Protein AF-A0A7L0GZ59-F1 (afdb_monomer_lite)

pLDDT: mean 82.81, std 16.36, range [31.84, 98.38]

Foldseek 3Di:
DPPVLVVVLVVLVVVLVVLVVQLVVQLQPFPLSNVLSVLVNVLSVQVSCVSVVNDDPVVNVVSVVVNVVSVVVVVVQVVVCVVPVHNPDDRHDRNDNPVPDPVPPDDDQLAAEAALVDPVLLVVVLVCLQVLFWEWEAFLAFIKIKHFLVHQVSLVLVCVLQVNDLVPFWAKEALDCVLVVVLPDPDDPLVVQLQVLCPQAQEKEKAFDDPSQQCRQCDDPPDPPDRGGGSNPSSPRGDDPTIHIYHNTPDPSVSVSCVSRPMIRIDFLARPPDQGHFFQVVSSVHRRNSGNYYHGHGGHNHRWHGWYKYCHCVVVPDIDTPDATPDGPVNSVVSSVVSVVD

Secondary structure (DSSP, 8-state):
-HHHHHHHHHHHHHHHHHHHHHHHHHTTT-HHHHHHHHHHHHHHHHHHHHHTT---HHHHHHHHHHHHHHHHHHHHHHHHHHHHTS--S-----SS---S---S--SS-SSB--BTTSHHHHHHHHHHHHTT--EEE--SSS-EEEEETT-HHHHHHHHHHHT--TTSPPEEE-S-HHHHHHH-----HHHHHHHHHHTTTTEEEEEE--GGGGGTT---TT-TT-----SGGGGGGSS-SSEEEEE--S-HHHHHHHHHH-SEEEEESS-TTSPPP-BHHHHHHHHGGG-SEE-B--B-S-SSPPEEEE-TTGGGT--EEEE--SS-HHHHHHHHHHHHT-

InterPro domains:
  IPR006070 Threonylcarbamoyl-AMP synthase-like domain [PF01300] (128-325)
  IPR006070 Threonylcarbamoyl-AMP synthase-like domain [PS51163] (119-327)
  IPR017945 DHBP synthase RibB-like alpha/beta domain superfamily [SSF55821] (113-337)
  IPR050156 Threonylcarbamoyl-AMP synthase, SUA5 [PTHR17490] (117-335)

Radius of gyration: 29.56 Å; chains: 1; bounding box: 76×62×77 Å

Sequence (342 aa):
GAGNSEGFTAGSIAFLVLNVFLIILASSFNVVLLCLTLAMELLTICFLLFTLENLPLPFEIVMLCIFSIICFYGATASLANSMFGKDLMMMGMPLFTVESSKKDTEDPPPCICPRSHCTSGLRTIADLLNTGAVCGVPTDTVYALAASCKHPQAIEKVYRIKDRPQEKPICIFISNLDQLRAAAPPISPLLWEFMENVYPGGIGCIIKKGEWLKKLGEMNRMRPLSVFQGVGAGYSRVGTQDSIMIRVPDLTVLVHLIDMTGPLAITSANPSGEVDSTHHDMVISRLGHKLEGVLCDGESDEVVASTVVNCTKIDEGGITIVREGCIPAGKVMQIFERVKNR

Structure (mmCIF, N/CA/C/O backbone):
data_AF-A0A7L0GZ59-F1
#
_entry.id   AF-A0A7L0GZ59-F1
#
loop_
_atom_site.group_PDB
_atom_site.id
_atom_site.type_symbol
_atom_site.label_atom_id
_atom_site.label_alt_id
_atom_site.label_comp_id
_atom_site.label_asym_id
_atom_site.label_entity_id
_atom_site.label_seq_id
_atom_site.pdbx_PDB_ins_code
_atom_site.Cartn_x
_atom_site.Cartn_y
_atom_site.Cartn_z
_atom_site.occupancy
_atom_site.B_iso_or_equiv
_atom_site.auth_seq_id
_atom_site.auth_comp_id
_atom_site.auth_asym_id
_atom_site.auth_atom_id
_atom_site.pdbx_PDB_model_num
ATOM 1 N N . GLY A 1 1 ? 46.668 -40.097 -46.973 1.00 47.16 1 GLY A N 1
ATOM 2 C CA . GLY A 1 1 ? 47.335 -38.816 -46.687 1.00 47.16 1 GLY A CA 1
ATOM 3 C C . GLY A 1 1 ? 46.403 -37.640 -46.901 1.00 47.16 1 GLY A C 1
ATOM 4 O O . GLY A 1 1 ? 46.028 -37.019 -45.924 1.00 47.16 1 GLY A O 1
ATOM 5 N N . ALA A 1 2 ? 45.991 -37.368 -48.144 1.00 48.50 2 ALA A N 1
ATOM 6 C CA . ALA A 1 2 ? 45.298 -36.124 -48.512 1.00 48.50 2 ALA A CA 1
ATOM 7 C C . ALA A 1 2 ? 43.825 -35.999 -48.052 1.00 48.50 2 ALA A C 1
ATOM 9 O O . ALA A 1 2 ? 43.426 -34.931 -47.605 1.00 48.50 2 ALA A O 1
ATOM 10 N N . GLY A 1 3 ? 43.035 -37.082 -48.064 1.00 48.94 3 GLY A N 1
ATOM 11 C CA . GLY A 1 3 ? 41.592 -37.003 -47.758 1.00 48.94 3 GLY A CA 1
ATOM 12 C C . GLY A 1 3 ? 41.224 -36.677 -46.301 1.00 48.94 3 GLY A C 1
ATOM 13 O O . GLY A 1 3 ? 40.145 -36.151 -46.051 1.00 48.94 3 GLY A O 1
ATOM 14 N N . ASN A 1 4 ? 42.117 -36.937 -45.336 1.00 56.25 4 ASN A N 1
ATOM 15 C CA . ASN A 1 4 ? 41.895 -36.557 -43.931 1.00 56.25 4 ASN A CA 1
ATOM 16 C C . ASN A 1 4 ? 42.182 -35.070 -43.675 1.00 56.25 4 ASN A C 1
ATOM 18 O O . ASN A 1 4 ? 41.599 -34.496 -42.763 1.00 56.25 4 ASN A O 1
ATOM 22 N N . SER A 1 5 ? 43.072 -34.462 -44.466 1.00 60.62 5 SER A N 1
ATOM 23 C CA . SER A 1 5 ? 43.435 -33.049 -44.330 1.00 60.62 5 SER A CA 1
ATOM 24 C C . SER A 1 5 ? 42.286 -32.152 -44.795 1.00 60.62 5 SER A C 1
ATOM 26 O O . SER A 1 5 ? 41.858 -31.273 -44.059 1.00 60.62 5 SER A O 1
ATOM 28 N N . GLU A 1 6 ? 41.682 -32.457 -45.948 1.00 63.38 6 GLU A N 1
ATOM 29 C CA . GLU A 1 6 ? 40.582 -31.659 -46.509 1.00 63.38 6 GLU A CA 1
ATOM 30 C C . GLU A 1 6 ? 39.323 -31.666 -45.629 1.00 63.38 6 GLU A C 1
ATOM 32 O O . GLU A 1 6 ? 38.729 -30.614 -45.388 1.00 63.38 6 GLU A O 1
ATOM 37 N N . GLY A 1 7 ? 38.942 -32.831 -45.090 1.00 66.56 7 GLY A N 1
ATOM 38 C CA . GLY A 1 7 ? 37.817 -32.935 -44.155 1.00 66.56 7 GLY A CA 1
ATOM 39 C C . GLY A 1 7 ? 38.070 -32.194 -42.838 1.00 66.56 7 GLY A C 1
ATOM 40 O O . GLY A 1 7 ? 37.156 -31.583 -42.284 1.00 66.56 7 GLY A O 1
ATOM 41 N N . PHE A 1 8 ? 39.318 -32.191 -42.364 1.00 67.38 8 PHE A N 1
ATOM 42 C CA . PHE A 1 8 ? 39.715 -31.471 -41.158 1.00 67.38 8 PHE A CA 1
ATOM 43 C C . PHE A 1 8 ? 39.723 -29.951 -41.374 1.00 67.38 8 PHE A C 1
ATOM 45 O O . PHE A 1 8 ? 39.146 -29.213 -40.578 1.00 67.38 8 PHE A O 1
ATOM 52 N N . THR A 1 9 ? 40.295 -29.473 -42.483 1.00 73.38 9 THR A N 1
ATOM 53 C CA . THR A 1 9 ? 40.279 -28.054 -42.864 1.00 73.38 9 THR A CA 1
ATOM 54 C C . THR A 1 9 ? 38.848 -27.541 -43.039 1.00 73.38 9 THR A C 1
ATOM 56 O O . THR A 1 9 ? 38.522 -26.466 -42.539 1.00 73.38 9 THR A O 1
ATOM 59 N N . ALA A 1 10 ? 37.966 -28.322 -43.673 1.00 75.56 10 ALA A N 1
ATOM 60 C CA . ALA A 1 10 ? 36.551 -27.976 -43.811 1.00 75.56 10 ALA A CA 1
ATOM 61 C C . ALA A 1 10 ? 35.835 -27.865 -42.450 1.00 75.56 10 ALA A C 1
ATOM 63 O O . ALA A 1 10 ? 35.058 -26.932 -42.241 1.00 75.56 10 ALA A O 1
ATOM 64 N N . GLY A 1 11 ? 36.134 -28.765 -41.505 1.00 75.25 11 GLY A N 1
ATOM 65 C CA . GLY A 1 11 ? 35.610 -28.708 -40.136 1.00 75.25 11 GLY A CA 1
ATOM 66 C C . GLY A 1 11 ? 36.068 -27.464 -39.368 1.00 75.25 11 GLY A C 1
ATOM 67 O O . GLY A 1 11 ? 35.250 -26.788 -38.746 1.00 75.25 11 GLY A O 1
ATOM 68 N N . SER A 1 12 ? 37.350 -27.109 -39.471 1.00 75.31 12 SER A N 1
ATOM 69 C CA . SER A 1 12 ? 37.909 -25.905 -38.843 1.00 75.31 12 SER A CA 1
ATOM 70 C C . SER A 1 12 ? 37.324 -24.616 -39.427 1.00 75.31 12 SER A C 1
ATOM 72 O O . SER A 1 12 ? 36.999 -23.698 -38.679 1.00 75.31 12 SER A O 1
ATOM 74 N N . ILE A 1 13 ? 37.112 -24.556 -40.748 1.00 77.25 13 ILE A N 1
ATOM 75 C CA . ILE A 1 13 ? 36.445 -23.418 -41.403 1.00 77.25 13 ILE A CA 1
ATOM 76 C C . ILE A 1 13 ? 34.991 -23.289 -40.928 1.00 77.25 13 ILE A C 1
ATOM 78 O O . ILE A 1 13 ? 34.542 -22.185 -40.626 1.00 77.25 13 ILE A O 1
ATOM 82 N N . ALA A 1 14 ? 34.256 -24.398 -40.811 1.00 78.25 14 ALA A N 1
ATOM 83 C CA . ALA A 1 14 ? 32.890 -24.376 -40.287 1.00 78.25 14 ALA A CA 1
ATOM 84 C C . ALA A 1 14 ? 32.836 -23.882 -38.829 1.00 78.25 14 ALA A C 1
ATOM 86 O O . ALA A 1 14 ? 31.932 -23.127 -38.467 1.00 78.25 14 ALA A O 1
ATOM 87 N N . PHE A 1 15 ? 33.821 -24.262 -38.009 1.00 77.75 15 PHE A N 1
ATOM 88 C CA . PHE A 1 15 ? 33.923 -23.811 -36.623 1.00 77.75 15 PHE A CA 1
ATOM 89 C C . PHE A 1 15 ? 34.248 -22.313 -36.515 1.00 77.75 15 PHE A C 1
ATOM 91 O O . PHE A 1 15 ? 33.633 -21.637 -35.697 1.00 77.75 15 PHE A O 1
ATOM 98 N N . LEU A 1 16 ? 35.120 -21.778 -37.382 1.00 81.31 16 LEU A N 1
ATOM 99 C CA . LEU A 1 16 ? 35.381 -20.331 -37.482 1.00 81.31 16 LEU A CA 1
ATOM 100 C C . LEU A 1 16 ? 34.096 -19.558 -37.802 1.00 81.31 16 LEU A C 1
ATOM 102 O O . LEU A 1 16 ? 33.739 -18.613 -37.108 1.00 81.31 16 LEU A O 1
ATOM 106 N N . VAL A 1 17 ? 33.332 -19.998 -38.806 1.00 80.38 17 VAL A N 1
ATOM 107 C CA . VAL A 1 17 ? 32.071 -19.329 -39.180 1.00 80.38 17 VAL A CA 1
ATOM 108 C C . VAL A 1 17 ? 31.062 -19.343 -38.026 1.00 80.38 17 VAL A C 1
ATOM 110 O O . VAL A 1 17 ? 30.425 -18.325 -37.744 1.00 80.38 17 VAL A O 1
ATOM 113 N N . LEU A 1 18 ? 30.929 -20.476 -37.330 1.00 79.06 18 LEU A N 1
ATOM 114 C CA . LEU A 1 18 ? 30.057 -20.594 -36.162 1.00 79.06 18 LEU A CA 1
ATOM 115 C C . LEU A 1 18 ? 30.515 -19.682 -35.017 1.00 79.06 18 LEU A C 1
ATOM 117 O O . LEU A 1 18 ? 29.695 -19.050 -34.355 1.00 79.06 18 LEU A O 1
ATOM 121 N N . ASN A 1 19 ? 31.816 -19.607 -34.771 1.00 79.38 19 ASN A N 1
ATOM 122 C CA . ASN A 1 19 ? 32.350 -18.882 -33.635 1.00 79.38 19 ASN A CA 1
ATOM 123 C C . ASN A 1 19 ? 32.396 -17.359 -33.880 1.00 79.38 19 ASN A C 1
ATOM 125 O O . ASN A 1 19 ? 32.118 -16.597 -32.957 1.00 79.38 19 ASN A O 1
ATOM 129 N N . VAL A 1 20 ? 32.538 -16.898 -35.130 1.00 80.81 20 VAL A N 1
ATOM 130 C CA . VAL A 1 20 ? 32.238 -15.505 -35.527 1.00 80.81 20 VAL A CA 1
ATOM 131 C C . VAL A 1 20 ? 30.788 -15.134 -35.203 1.00 80.81 20 VAL A C 1
ATOM 133 O O . VAL A 1 20 ? 30.529 -14.054 -34.670 1.00 80.81 20 VAL A O 1
ATOM 136 N N . PHE A 1 21 ? 29.830 -16.030 -35.460 1.00 79.50 21 PHE A N 1
ATOM 137 C CA . PHE A 1 21 ? 28.436 -15.805 -35.069 1.00 79.50 21 PHE A CA 1
ATOM 138 C C . PHE A 1 21 ? 28.274 -15.722 -33.540 1.00 79.50 21 PHE A C 1
ATOM 140 O O . PHE A 1 21 ? 27.566 -14.847 -33.038 1.00 79.50 21 PHE A O 1
ATOM 147 N N . LEU A 1 22 ? 28.980 -16.570 -32.784 1.00 76.56 22 LEU A N 1
ATOM 148 C CA . LEU A 1 22 ? 28.988 -16.517 -31.319 1.00 76.56 22 LEU A CA 1
ATOM 149 C C . LEU A 1 22 ? 29.647 -15.246 -30.768 1.00 76.56 22 LEU A C 1
ATOM 151 O O . LEU A 1 22 ? 29.179 -14.749 -29.751 1.00 76.56 22 LEU A O 1
ATOM 155 N N . ILE A 1 23 ? 30.665 -14.686 -31.428 1.00 79.00 23 ILE A N 1
ATOM 156 C CA . ILE A 1 23 ? 31.261 -13.385 -31.072 1.00 79.00 23 ILE A CA 1
ATOM 157 C C . ILE A 1 23 ? 30.228 -12.265 -31.218 1.00 79.00 23 ILE A C 1
ATOM 159 O O . ILE A 1 23 ? 30.074 -11.440 -30.315 1.00 79.00 23 ILE A O 1
ATOM 163 N N . ILE A 1 24 ? 29.489 -12.251 -32.333 1.00 77.62 24 ILE A N 1
ATOM 164 C CA . ILE A 1 24 ? 28.422 -11.269 -32.575 1.00 77.62 24 ILE A CA 1
ATOM 165 C C . ILE A 1 24 ? 27.361 -11.383 -31.478 1.00 77.62 24 ILE A C 1
ATOM 167 O O . ILE A 1 24 ? 26.978 -10.377 -30.883 1.00 77.62 24 ILE A O 1
ATOM 171 N N . LEU A 1 25 ? 26.946 -12.606 -31.147 1.00 73.12 25 LEU A N 1
ATOM 172 C CA . LEU A 1 25 ? 25.985 -12.854 -30.081 1.00 73.12 25 LEU A CA 1
ATOM 173 C C . LEU A 1 25 ? 26.541 -12.417 -28.713 1.00 73.12 25 LEU A C 1
ATOM 175 O O . LEU A 1 25 ? 25.905 -11.641 -28.009 1.00 73.12 25 LEU A O 1
ATOM 179 N N . ALA A 1 26 ? 27.755 -12.831 -28.356 1.00 73.94 26 ALA A N 1
ATOM 180 C CA . ALA A 1 26 ? 28.410 -12.509 -27.090 1.00 73.94 26 ALA A CA 1
ATOM 181 C C . ALA A 1 26 ? 28.599 -11.001 -26.872 1.00 73.94 26 ALA A C 1
ATOM 183 O O . ALA A 1 26 ? 28.486 -10.531 -25.737 1.00 73.94 26 ALA A O 1
ATOM 184 N N . SER A 1 27 ? 28.811 -10.240 -27.952 1.00 74.56 27 SER A N 1
ATOM 185 C CA . SER A 1 27 ? 28.948 -8.778 -27.912 1.00 74.56 27 SER A CA 1
ATOM 186 C C . SER A 1 27 ? 27.723 -8.053 -27.336 1.00 74.56 27 SER A C 1
ATOM 188 O O . SER A 1 27 ? 27.862 -6.939 -26.824 1.00 74.56 27 SER A O 1
ATOM 190 N N . SER A 1 28 ? 26.557 -8.713 -27.368 1.00 63.97 28 SER A N 1
ATOM 191 C CA . SER A 1 28 ? 25.281 -8.208 -26.850 1.00 63.97 28 SER A CA 1
ATOM 192 C C . SER A 1 28 ? 24.976 -8.587 -25.398 1.00 63.97 28 SER A C 1
ATOM 194 O O . SER A 1 28 ? 24.086 -7.996 -24.794 1.00 63.97 28 SER A O 1
ATOM 196 N N . PHE A 1 29 ? 25.710 -9.543 -24.819 1.00 68.06 29 PHE A N 1
ATOM 197 C CA . PHE A 1 29 ? 25.469 -10.017 -23.453 1.00 68.06 29 PHE A CA 1
ATOM 198 C C . PHE A 1 29 ? 26.434 -9.388 -22.454 1.00 68.06 29 PHE A C 1
ATOM 200 O O . PHE A 1 29 ? 26.012 -8.746 -21.493 1.00 68.06 29 PHE A O 1
ATOM 207 N N . ASN A 1 30 ? 27.740 -9.593 -22.644 1.00 73.75 30 ASN A N 1
ATOM 208 C CA . ASN A 1 30 ? 28.735 -9.210 -21.650 1.00 73.75 30 ASN A CA 1
ATOM 209 C C . ASN A 1 30 ? 30.166 -9.184 -22.234 1.00 73.75 30 ASN A C 1
ATOM 211 O O . ASN A 1 30 ? 30.522 -10.038 -23.047 1.00 73.75 30 ASN A O 1
ATOM 215 N N . VAL A 1 31 ? 31.010 -8.244 -21.785 1.00 72.12 31 VAL A N 1
ATOM 216 C CA . VAL A 1 31 ? 32.401 -8.083 -22.262 1.00 72.12 31 VAL A CA 1
ATOM 217 C C . VAL A 1 31 ? 33.289 -9.295 -21.975 1.00 72.12 31 VAL A C 1
ATOM 219 O O . VAL A 1 31 ? 34.112 -9.642 -22.816 1.00 72.12 31 VAL A O 1
ATOM 222 N N . VAL A 1 32 ? 33.119 -9.993 -20.853 1.00 71.19 32 VAL A N 1
ATOM 223 C CA . VAL A 1 32 ? 33.890 -11.215 -20.561 1.00 71.19 32 VAL A CA 1
ATOM 224 C C . VAL A 1 32 ? 33.545 -12.332 -21.545 1.00 71.19 32 VAL A C 1
ATOM 226 O O . VAL A 1 32 ? 34.445 -13.012 -22.037 1.00 71.19 32 VAL A O 1
ATOM 229 N N . LEU A 1 33 ? 32.263 -12.490 -21.893 1.00 71.19 33 LEU A N 1
ATOM 230 C CA . LEU A 1 33 ? 31.828 -13.477 -22.886 1.00 71.19 33 LEU A CA 1
ATOM 231 C C . LEU A 1 33 ? 32.338 -13.121 -24.292 1.00 71.19 33 LEU A C 1
ATOM 233 O O . LEU A 1 33 ? 32.745 -14.003 -25.050 1.00 71.19 33 LEU A O 1
ATOM 237 N N . LEU A 1 34 ? 32.378 -11.828 -24.624 1.00 78.25 34 LEU A N 1
ATOM 238 C CA . LEU A 1 34 ? 32.973 -11.327 -25.863 1.00 78.25 34 LEU A CA 1
ATOM 239 C C . LEU A 1 34 ? 34.483 -11.609 -25.922 1.00 78.25 34 LEU A C 1
ATOM 241 O O . LEU A 1 34 ? 34.977 -12.136 -26.915 1.00 78.25 34 LEU A O 1
ATOM 245 N N . CYS A 1 35 ? 35.222 -11.321 -24.850 1.00 74.31 35 CYS A N 1
ATOM 246 C CA . CYS A 1 35 ? 36.654 -11.610 -24.769 1.00 74.31 35 CYS A CA 1
ATOM 247 C C . CYS A 1 35 ? 36.946 -13.115 -24.872 1.00 74.31 35 CYS A C 1
ATOM 249 O O . CYS A 1 35 ? 37.901 -13.510 -25.538 1.00 74.31 35 CYS A O 1
ATOM 251 N N . LEU A 1 36 ? 36.116 -13.960 -24.253 1.00 74.81 36 LEU A N 1
ATOM 252 C CA . LEU A 1 36 ? 36.249 -15.416 -24.315 1.00 74.81 36 LEU A CA 1
ATOM 253 C C . LEU A 1 36 ? 36.016 -15.956 -25.735 1.00 74.81 36 LEU A C 1
ATOM 255 O O . LEU A 1 36 ? 36.796 -16.774 -26.218 1.00 74.81 36 LEU A O 1
ATOM 259 N N . THR A 1 37 ? 34.969 -15.486 -26.414 1.00 78.31 37 THR A N 1
ATOM 260 C CA . THR A 1 37 ? 34.641 -15.917 -27.785 1.00 78.31 37 THR A CA 1
ATOM 261 C C . THR A 1 37 ? 35.666 -15.415 -28.809 1.00 78.31 37 THR A C 1
ATOM 263 O O . THR A 1 37 ? 36.057 -16.172 -29.698 1.00 78.31 37 THR A O 1
ATOM 266 N N . LEU A 1 38 ? 36.204 -14.201 -28.630 1.00 79.12 38 LEU A N 1
ATOM 267 C CA . LEU A 1 38 ? 37.335 -13.680 -29.412 1.00 79.12 38 LEU A CA 1
ATOM 268 C C . LEU A 1 38 ? 38.619 -14.498 -29.209 1.00 79.12 38 LEU A C 1
ATOM 270 O O . LEU A 1 38 ? 39.325 -14.788 -30.175 1.00 79.12 38 LEU A O 1
ATOM 274 N N . ALA A 1 39 ? 38.920 -14.902 -27.973 1.00 77.06 39 ALA A N 1
ATOM 275 C CA . ALA A 1 39 ? 40.072 -15.755 -27.687 1.00 77.06 39 ALA A CA 1
ATOM 276 C C . ALA A 1 39 ? 39.926 -17.150 -28.326 1.00 77.06 39 ALA A C 1
ATOM 278 O O . ALA A 1 39 ? 40.892 -17.664 -28.890 1.00 77.06 39 ALA A O 1
ATOM 279 N N . MET A 1 40 ? 38.719 -17.731 -28.301 1.00 76.12 40 MET A N 1
ATOM 280 C CA . MET A 1 40 ? 38.405 -18.990 -28.996 1.00 76.12 40 MET A CA 1
ATOM 281 C C . MET A 1 40 ? 38.583 -18.888 -30.514 1.00 76.12 40 MET A C 1
ATOM 283 O O . MET A 1 40 ? 39.079 -19.822 -31.147 1.00 76.12 40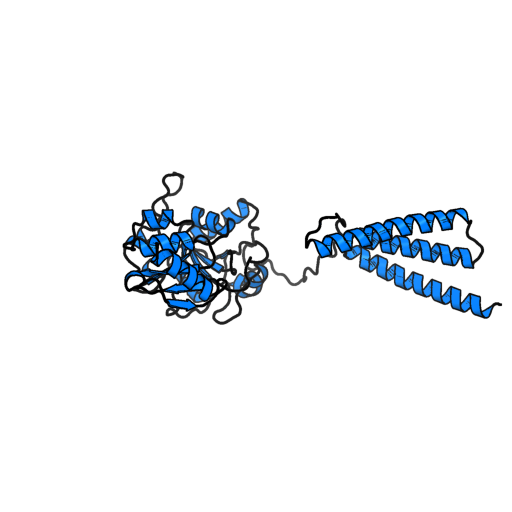 MET A O 1
ATOM 287 N N . GLU A 1 41 ? 38.220 -17.749 -31.102 1.00 81.25 41 GLU A N 1
ATOM 288 C CA . GLU A 1 41 ? 38.378 -17.515 -32.539 1.00 81.25 41 GLU A CA 1
ATOM 289 C C . GLU A 1 41 ? 39.852 -17.458 -32.920 1.00 81.25 41 GLU A C 1
ATOM 291 O O . GLU A 1 41 ? 40.298 -18.153 -33.832 1.00 81.25 41 GLU A O 1
ATOM 296 N N . LEU A 1 42 ? 40.640 -16.704 -32.151 1.00 77.19 42 LEU A N 1
ATOM 297 C CA . LEU A 1 42 ? 42.072 -16.578 -32.384 1.00 77.19 42 LEU A CA 1
ATOM 298 C C . LEU A 1 42 ? 42.797 -17.922 -32.211 1.00 77.19 42 LEU A C 1
ATOM 300 O O . LEU A 1 42 ? 43.696 -18.231 -32.991 1.00 77.19 42 LEU A O 1
ATOM 304 N N . LEU A 1 43 ? 42.371 -18.759 -31.257 1.00 75.38 43 LEU A N 1
ATOM 305 C CA . LEU A 1 43 ? 42.864 -20.132 -31.130 1.00 75.38 43 LEU A CA 1
ATOM 306 C C . LEU A 1 43 ? 42.524 -20.993 -32.345 1.00 75.38 43 LEU A C 1
ATOM 308 O O . LEU A 1 43 ? 43.393 -21.700 -32.846 1.00 75.38 43 LEU A O 1
ATOM 312 N N . THR A 1 44 ? 41.290 -20.923 -32.840 1.00 73.25 44 THR A N 1
ATOM 313 C CA . THR A 1 44 ? 40.859 -21.705 -34.007 1.00 73.25 44 THR A CA 1
ATOM 314 C C . THR A 1 44 ? 41.652 -21.303 -35.258 1.00 73.25 44 THR A C 1
ATOM 316 O O . THR A 1 44 ? 42.085 -22.169 -36.019 1.00 73.25 44 THR A O 1
ATOM 319 N N . ILE A 1 45 ? 41.941 -20.007 -35.429 1.00 75.94 45 ILE A N 1
ATOM 320 C CA . ILE A 1 45 ? 42.824 -19.493 -36.489 1.00 75.94 45 ILE A CA 1
ATOM 321 C C . ILE A 1 45 ? 44.251 -20.033 -36.322 1.00 75.94 45 ILE A C 1
ATOM 323 O O . ILE A 1 45 ? 44.858 -20.471 -37.300 1.00 75.94 45 ILE A O 1
ATOM 327 N N . CYS A 1 46 ? 44.787 -20.050 -35.098 1.00 70.69 46 CYS A N 1
ATOM 328 C CA . CYS A 1 46 ? 46.111 -20.616 -34.827 1.00 70.69 46 CYS A CA 1
ATOM 329 C C . CYS A 1 46 ? 46.165 -22.112 -35.160 1.00 70.69 46 CYS A C 1
ATOM 331 O O . CYS A 1 46 ? 47.092 -22.548 -35.837 1.00 70.69 46 CYS A O 1
ATOM 333 N N . PHE A 1 47 ? 45.152 -22.887 -34.765 1.00 70.06 47 PHE A N 1
ATOM 334 C CA . PHE A 1 47 ? 45.056 -24.309 -35.100 1.00 70.06 47 PHE A CA 1
ATOM 335 C C . PHE A 1 47 ? 44.972 -24.541 -36.611 1.00 70.06 47 PHE A C 1
ATOM 337 O O . PHE A 1 47 ? 45.651 -25.425 -37.133 1.00 70.06 47 PHE A O 1
ATOM 344 N N . LEU A 1 48 ? 44.207 -23.720 -37.337 1.00 72.44 48 LEU A N 1
ATOM 345 C CA . LEU A 1 48 ? 44.138 -23.790 -38.795 1.00 72.44 48 LEU A CA 1
ATOM 346 C C . LEU A 1 48 ? 45.507 -23.500 -39.436 1.00 72.44 48 LEU A C 1
ATOM 348 O O . LEU A 1 48 ? 45.962 -24.260 -40.288 1.00 72.44 48 LEU A O 1
ATOM 352 N N . LEU A 1 49 ? 46.200 -22.447 -38.997 1.00 70.81 49 LEU A N 1
ATOM 353 C CA . LEU A 1 49 ? 47.530 -22.088 -39.504 1.00 70.81 49 LEU A CA 1
ATOM 354 C C . LEU A 1 49 ? 48.598 -23.138 -39.168 1.00 70.81 49 LEU A C 1
ATOM 356 O O . LEU A 1 49 ? 49.481 -23.385 -39.990 1.00 70.81 49 LEU A O 1
ATOM 360 N N . PHE A 1 50 ? 48.493 -23.786 -38.005 1.00 69.50 50 PHE A N 1
ATOM 361 C CA . PHE A 1 50 ? 49.331 -24.924 -37.629 1.00 69.50 50 PHE A CA 1
ATOM 362 C C . PHE A 1 50 ? 49.113 -26.109 -38.577 1.00 69.50 50 PHE A C 1
ATOM 364 O O . PHE A 1 50 ? 50.078 -26.677 -39.082 1.00 69.50 50 PHE A O 1
ATOM 371 N N . THR A 1 51 ? 47.857 -26.439 -38.905 1.00 67.81 51 THR A N 1
ATOM 372 C CA . THR A 1 51 ? 47.561 -27.521 -39.866 1.00 67.81 51 THR A CA 1
ATOM 373 C C . THR A 1 51 ? 47.997 -27.225 -41.296 1.00 67.81 51 THR A C 1
ATOM 375 O O . THR A 1 51 ? 48.190 -28.151 -42.078 1.00 67.81 51 THR A O 1
ATOM 378 N N . LEU A 1 52 ? 48.187 -25.949 -41.630 1.00 73.31 52 LEU A N 1
ATOM 379 C CA . LEU A 1 52 ? 48.735 -25.504 -42.909 1.00 73.31 52 LEU A CA 1
ATOM 380 C C . LEU A 1 52 ? 50.273 -25.386 -42.888 1.00 73.31 52 LEU A C 1
ATOM 382 O O . LEU A 1 52 ? 50.831 -24.825 -43.824 1.00 73.31 52 LEU A O 1
ATOM 386 N N . GLU A 1 53 ? 50.942 -25.872 -41.832 1.00 67.56 53 GLU A N 1
ATOM 387 C CA . GLU A 1 53 ? 52.402 -25.811 -41.611 1.00 67.56 53 GLU A CA 1
ATOM 388 C C . GLU A 1 53 ? 52.999 -24.386 -41.652 1.00 67.56 53 GLU A C 1
ATOM 390 O O . GLU A 1 53 ? 54.199 -24.201 -41.840 1.00 67.56 53 GLU A O 1
ATOM 395 N N . ASN A 1 54 ? 52.174 -23.355 -41.439 1.00 66.12 54 ASN A N 1
ATOM 396 C CA . ASN A 1 54 ? 52.548 -21.948 -41.622 1.00 66.12 54 ASN A CA 1
ATOM 397 C C . ASN A 1 54 ? 52.692 -21.159 -40.307 1.00 66.12 54 ASN A C 1
ATOM 399 O O . ASN A 1 54 ? 52.887 -19.942 -40.351 1.00 66.12 54 ASN A O 1
ATOM 403 N N . LEU A 1 55 ? 52.587 -21.803 -39.134 1.00 65.69 55 LEU A N 1
ATOM 404 C CA . LEU A 1 55 ? 52.599 -21.104 -37.843 1.00 65.69 55 LEU A CA 1
ATOM 405 C C . LEU A 1 55 ? 53.916 -21.294 -37.059 1.00 65.69 55 LEU A C 1
ATOM 407 O O . LEU A 1 55 ? 54.341 -22.427 -36.832 1.00 65.69 55 LEU A O 1
ATOM 411 N N . PRO A 1 56 ? 54.550 -20.212 -36.568 1.00 67.62 56 PRO A N 1
ATOM 412 C CA . PRO A 1 56 ? 55.697 -20.316 -35.673 1.00 67.62 56 PRO A CA 1
ATOM 413 C C . PRO A 1 56 ? 55.281 -20.799 -34.267 1.00 67.62 56 PRO A C 1
ATOM 415 O O . PRO A 1 56 ? 54.519 -20.134 -33.566 1.00 67.62 56 PRO A O 1
ATOM 418 N N . LEU A 1 57 ? 55.874 -21.914 -33.826 1.00 61.50 57 LEU A N 1
ATOM 419 C CA . LEU A 1 57 ? 55.718 -22.585 -32.517 1.00 61.50 57 LEU A CA 1
ATOM 420 C C . LEU A 1 57 ? 55.602 -21.680 -31.259 1.00 61.50 57 LEU A C 1
ATOM 422 O O . LEU A 1 57 ? 54.775 -21.977 -30.396 1.00 61.50 57 LEU A O 1
ATOM 426 N N . PRO A 1 58 ? 56.364 -20.574 -31.095 1.00 69.94 58 PRO A N 1
ATOM 427 C CA . PRO A 1 58 ? 56.216 -19.705 -29.919 1.00 69.94 58 PRO A CA 1
ATOM 428 C C . PRO A 1 58 ? 54.860 -18.986 -29.826 1.00 69.94 58 PRO A C 1
ATOM 430 O O . PRO A 1 58 ? 54.452 -18.611 -28.729 1.00 69.94 58 PRO A O 1
ATOM 433 N N . PHE A 1 59 ? 54.147 -18.795 -30.939 1.00 66.62 59 PHE A N 1
ATOM 434 C CA . PHE A 1 59 ? 52.858 -18.096 -30.951 1.00 66.62 59 PHE A CA 1
ATOM 435 C C . PHE A 1 59 ? 51.719 -18.966 -30.398 1.00 66.62 59 PHE A C 1
ATOM 437 O O . PHE A 1 59 ? 50.864 -18.479 -29.661 1.00 66.62 59 PHE A O 1
ATOM 444 N N . GLU A 1 60 ? 51.757 -20.267 -30.684 1.00 65.38 60 GLU A N 1
ATOM 445 C CA . GLU A 1 60 ? 50.781 -21.251 -30.207 1.00 65.38 60 GLU A CA 1
ATOM 446 C C . GLU A 1 60 ? 50.740 -21.306 -28.671 1.00 65.38 60 GLU A C 1
ATOM 448 O O . GLU A 1 60 ? 49.676 -21.190 -28.062 1.00 65.38 60 GLU A O 1
ATOM 453 N N . ILE A 1 61 ? 51.912 -21.375 -28.033 1.00 72.00 61 ILE A N 1
ATOM 454 C CA . ILE A 1 61 ? 52.037 -21.456 -26.570 1.00 72.00 61 ILE A CA 1
ATOM 455 C C . ILE A 1 61 ? 51.487 -20.194 -25.893 1.00 72.00 61 ILE A C 1
ATOM 457 O O . ILE A 1 61 ? 50.753 -20.285 -24.909 1.00 72.00 61 ILE A O 1
ATOM 461 N N . VAL A 1 62 ? 51.815 -19.009 -26.419 1.00 74.56 62 VAL A N 1
ATOM 462 C CA . VAL A 1 62 ? 51.334 -17.732 -25.863 1.00 74.56 62 VAL A CA 1
ATOM 463 C C . VAL A 1 62 ? 49.809 -17.650 -25.939 1.00 74.56 62 VAL A C 1
ATOM 465 O O . VAL A 1 62 ? 49.161 -17.257 -24.968 1.00 74.56 62 VAL A O 1
ATOM 468 N N . MET A 1 63 ? 49.231 -18.085 -27.056 1.00 66.69 63 MET A N 1
ATOM 469 C CA . MET A 1 63 ? 47.787 -18.090 -27.272 1.00 66.69 63 MET A CA 1
ATOM 470 C C . MET A 1 63 ? 47.041 -19.050 -26.335 1.00 66.69 63 MET A C 1
ATOM 472 O O . MET A 1 63 ? 46.030 -18.666 -25.744 1.00 66.69 63 MET A O 1
ATOM 476 N N . LEU A 1 64 ? 47.567 -20.261 -26.129 1.00 69.75 64 LEU A N 1
ATOM 477 C CA . LEU A 1 64 ? 47.029 -21.235 -25.170 1.00 69.75 64 LEU A CA 1
ATOM 478 C C . LEU A 1 64 ? 47.069 -20.717 -23.724 1.00 69.75 64 LEU A C 1
ATOM 480 O O . LEU A 1 64 ? 46.104 -20.888 -22.976 1.00 69.75 64 LEU A O 1
ATOM 484 N N . CYS A 1 65 ? 48.150 -20.037 -23.337 1.00 76.19 65 CYS A N 1
ATOM 485 C CA . CYS A 1 65 ? 48.275 -19.434 -22.009 1.00 76.19 65 CYS A CA 1
ATOM 486 C C . CYS A 1 65 ? 47.233 -18.331 -21.774 1.00 76.19 65 CYS A C 1
ATOM 488 O O . CYS A 1 65 ? 46.569 -18.326 -20.736 1.00 76.19 65 CYS A O 1
ATOM 490 N N . ILE A 1 66 ? 47.053 -17.420 -22.738 1.00 72.88 66 ILE A N 1
ATOM 491 C CA . ILE A 1 66 ? 46.053 -16.344 -22.647 1.00 72.88 66 ILE A CA 1
ATOM 492 C C . ILE A 1 66 ? 44.646 -16.937 -22.523 1.00 72.88 66 ILE A C 1
ATOM 494 O O . ILE A 1 66 ? 43.876 -16.533 -21.651 1.00 72.88 66 ILE A O 1
ATOM 498 N N . PHE A 1 67 ? 44.331 -17.941 -23.340 1.00 70.44 67 PHE A N 1
ATOM 499 C CA . PHE A 1 67 ? 43.042 -18.618 -23.292 1.00 70.44 67 PHE A CA 1
ATOM 500 C C . PHE A 1 67 ? 42.764 -19.275 -21.935 1.00 70.44 67 PHE A C 1
ATOM 502 O O . PHE A 1 67 ? 41.701 -19.062 -21.351 1.00 70.44 67 PHE A O 1
ATOM 509 N N . SER A 1 68 ? 43.739 -20.007 -21.386 1.00 73.50 68 SER A N 1
ATOM 510 C CA . SER A 1 68 ? 43.596 -20.662 -20.083 1.00 73.50 68 SER A CA 1
ATOM 511 C C . SER A 1 68 ? 43.294 -19.665 -18.959 1.00 73.50 68 SER A C 1
ATOM 513 O O . SER A 1 68 ? 42.491 -19.969 -18.076 1.00 73.50 68 SER A O 1
ATOM 515 N N . ILE A 1 69 ? 43.911 -18.478 -18.985 1.00 76.50 69 ILE A N 1
ATOM 516 C CA . ILE A 1 69 ? 43.686 -17.427 -17.981 1.00 76.50 69 ILE A CA 1
ATOM 517 C C . ILE A 1 69 ? 42.259 -16.873 -18.089 1.00 76.50 69 ILE A C 1
ATOM 519 O O . ILE A 1 69 ? 41.571 -16.739 -17.075 1.00 76.50 69 ILE A O 1
ATOM 523 N N . ILE A 1 70 ? 41.792 -16.596 -19.309 1.00 69.75 70 ILE A N 1
ATOM 524 C CA . ILE A 1 70 ? 40.448 -16.053 -19.555 1.00 69.75 70 ILE A CA 1
ATOM 525 C C . ILE A 1 70 ? 39.368 -17.070 -19.156 1.00 69.75 70 ILE A C 1
ATOM 527 O O . ILE A 1 70 ? 38.406 -16.705 -18.478 1.00 69.75 70 ILE A O 1
ATOM 531 N N . CYS A 1 71 ? 39.537 -18.352 -19.499 1.00 70.56 71 CYS A N 1
ATOM 532 C CA . CYS A 1 71 ? 38.617 -19.417 -19.090 1.00 70.56 71 CYS A CA 1
ATOM 533 C C . CYS A 1 71 ? 38.544 -19.576 -17.573 1.00 70.56 71 CYS A C 1
ATOM 535 O O . CYS A 1 71 ? 37.452 -19.702 -17.017 1.00 70.56 71 CYS A O 1
ATOM 537 N N . PHE A 1 72 ? 39.696 -19.553 -16.900 1.00 75.69 72 PHE A N 1
ATOM 538 C CA . PHE A 1 72 ? 39.750 -19.674 -15.448 1.00 75.69 72 PHE A CA 1
ATOM 539 C C . PHE A 1 72 ? 39.033 -18.505 -14.760 1.00 75.69 72 PHE A C 1
ATOM 541 O O . PHE A 1 72 ? 38.243 -18.714 -13.837 1.00 75.69 72 PHE A O 1
ATOM 548 N N . TYR A 1 73 ? 39.234 -17.280 -15.251 1.00 77.06 73 TYR A N 1
ATOM 549 C CA . TYR A 1 73 ? 38.517 -16.106 -14.758 1.00 77.06 73 TYR A CA 1
ATOM 550 C C . TYR A 1 73 ? 37.001 -16.207 -14.997 1.00 77.06 73 TYR A C 1
ATOM 552 O O . TYR A 1 73 ? 36.221 -16.033 -14.065 1.00 77.06 73 TYR A O 1
ATOM 560 N N . GLY A 1 74 ? 36.568 -16.556 -16.214 1.00 70.88 74 GLY A N 1
ATOM 561 C CA . GLY A 1 74 ? 35.143 -16.683 -16.539 1.00 70.88 74 GLY A CA 1
ATOM 562 C C . GLY A 1 74 ? 34.425 -17.744 -15.696 1.00 70.88 74 GLY A C 1
ATOM 563 O O . GLY A 1 74 ? 33.335 -17.494 -15.182 1.00 70.88 74 GLY A O 1
ATOM 564 N N . ALA A 1 75 ? 35.057 -18.904 -15.492 1.00 72.31 75 ALA A N 1
ATOM 565 C CA . ALA A 1 75 ? 34.501 -19.982 -14.675 1.00 72.31 75 ALA A CA 1
ATOM 566 C C . ALA A 1 75 ? 34.394 -19.592 -13.193 1.00 72.31 75 ALA A C 1
ATOM 568 O O . ALA A 1 75 ? 33.367 -19.832 -12.558 1.00 72.31 75 ALA A O 1
ATOM 569 N N . THR A 1 76 ? 35.432 -18.955 -12.644 1.00 72.19 76 THR A N 1
ATOM 570 C CA . THR A 1 76 ? 35.439 -18.519 -11.239 1.00 72.19 76 THR A CA 1
ATOM 571 C C . THR A 1 76 ? 34.453 -17.381 -10.982 1.00 72.19 76 THR A C 1
ATOM 573 O O . THR A 1 76 ? 33.751 -17.414 -9.972 1.00 72.19 76 THR A O 1
ATOM 576 N N . ALA A 1 77 ? 34.327 -16.421 -11.902 1.00 71.12 77 ALA A N 1
ATOM 577 C CA . ALA A 1 77 ? 33.345 -15.342 -11.810 1.00 71.12 77 ALA A CA 1
ATOM 578 C C . ALA A 1 77 ? 31.899 -15.862 -11.903 1.00 71.12 77 ALA A C 1
ATOM 580 O O . ALA A 1 77 ? 31.059 -15.490 -11.084 1.00 71.12 77 ALA A O 1
ATOM 581 N N . SER A 1 78 ? 31.616 -16.774 -12.842 1.00 69.25 78 SER A N 1
ATOM 582 C CA . SER A 1 78 ? 30.291 -17.393 -12.981 1.00 69.25 78 SER A CA 1
ATOM 583 C C . SER A 1 78 ? 29.902 -18.202 -11.740 1.00 69.25 78 SER A C 1
ATOM 585 O O . SER A 1 78 ? 28.789 -18.053 -11.229 1.00 69.25 78 SER A O 1
ATOM 587 N N . LEU A 1 79 ? 30.832 -19.001 -11.208 1.00 73.12 79 LEU A N 1
ATOM 588 C CA . LEU A 1 79 ? 30.602 -19.788 -10.000 1.00 73.12 79 LEU A CA 1
ATOM 589 C C . LEU A 1 79 ? 30.363 -18.893 -8.776 1.00 73.12 79 LEU A C 1
ATOM 591 O O . LEU A 1 79 ? 29.425 -19.133 -8.019 1.00 73.12 79 LEU A O 1
ATOM 595 N N . ALA A 1 80 ? 31.167 -17.840 -8.598 1.00 69.69 80 ALA A N 1
ATOM 596 C CA . ALA A 1 80 ? 31.006 -16.895 -7.496 1.00 69.69 80 ALA A CA 1
ATOM 597 C C . ALA A 1 80 ? 29.644 -16.182 -7.553 1.00 69.69 80 ALA A C 1
ATOM 599 O O . ALA A 1 80 ? 28.916 -16.169 -6.560 1.00 69.69 80 ALA A O 1
ATOM 600 N N . ASN A 1 81 ? 29.253 -15.658 -8.716 1.00 69.94 81 ASN A N 1
ATOM 601 C CA . ASN A 1 81 ? 27.978 -14.951 -8.851 1.00 69.94 81 ASN A CA 1
ATOM 602 C C . ASN A 1 81 ? 26.780 -15.902 -8.648 1.00 69.94 81 ASN A C 1
ATOM 604 O O . ASN A 1 81 ? 25.800 -15.526 -8.004 1.00 69.94 81 ASN A O 1
ATOM 608 N N . SER A 1 82 ? 26.884 -17.161 -9.097 1.00 69.38 82 SER A N 1
ATOM 609 C CA . SER A 1 82 ? 25.843 -18.175 -8.877 1.00 69.38 82 SER A CA 1
ATOM 610 C C . SER A 1 82 ? 25.736 -18.636 -7.420 1.00 69.38 82 SER A C 1
ATOM 612 O O . SER A 1 82 ? 24.632 -18.932 -6.969 1.00 69.38 82 SER A O 1
ATOM 614 N N . MET A 1 83 ? 26.846 -18.736 -6.683 1.00 72.12 83 MET A N 1
ATOM 615 C CA . MET A 1 83 ? 26.836 -19.199 -5.289 1.00 72.12 83 MET A CA 1
ATOM 616 C C . MET A 1 83 ? 26.344 -18.133 -4.306 1.00 72.12 83 MET A C 1
ATOM 618 O O . MET A 1 83 ? 25.738 -18.475 -3.293 1.00 72.12 83 MET A O 1
ATOM 622 N N . PHE A 1 84 ? 26.607 -16.854 -4.585 1.00 69.94 84 PHE A N 1
ATOM 623 C CA . PHE A 1 84 ? 26.320 -15.758 -3.654 1.00 69.94 84 PHE A CA 1
ATOM 624 C C . PHE A 1 84 ? 25.117 -14.889 -4.054 1.00 69.94 84 PHE A C 1
ATOM 626 O O . PHE A 1 84 ? 24.772 -13.969 -3.311 1.00 69.94 84 PHE A O 1
ATOM 633 N N . GLY A 1 85 ? 24.471 -15.172 -5.195 1.00 51.62 85 GLY A N 1
ATOM 634 C CA . GLY A 1 85 ? 23.251 -14.486 -5.648 1.00 51.62 85 GLY A CA 1
ATOM 635 C C . GLY A 1 85 ? 23.427 -12.979 -5.872 1.00 51.62 85 GLY A C 1
ATOM 636 O O . GLY A 1 85 ? 22.460 -12.226 -5.793 1.00 51.62 85 GLY A O 1
ATOM 637 N N . LYS A 1 86 ? 24.670 -12.530 -6.073 1.00 57.47 86 LYS A N 1
ATOM 638 C CA . LYS A 1 86 ? 25.080 -11.132 -6.245 1.00 57.47 86 LYS A CA 1
ATOM 639 C C . LYS A 1 86 ? 26.242 -11.079 -7.233 1.00 57.47 86 LYS A C 1
ATOM 641 O O . LYS A 1 86 ? 27.094 -11.967 -7.210 1.00 57.47 86 LYS A O 1
ATOM 646 N N . ASP A 1 87 ? 26.323 -10.016 -8.029 1.00 57.62 87 ASP A N 1
ATOM 647 C CA . ASP A 1 87 ? 27.442 -9.769 -8.948 1.00 57.62 87 ASP A CA 1
ATOM 648 C C . ASP A 1 87 ? 28.695 -9.305 -8.182 1.00 57.62 87 ASP A C 1
ATOM 650 O O . ASP A 1 87 ? 29.047 -8.126 -8.173 1.00 57.62 87 ASP A O 1
ATOM 654 N N . LEU A 1 88 ? 29.362 -10.230 -7.483 1.00 56.56 88 LEU A N 1
ATOM 655 C CA . LEU A 1 88 ? 30.590 -9.937 -6.731 1.00 56.56 88 LEU A CA 1
ATOM 656 C C . LEU A 1 88 ? 31.778 -9.640 -7.651 1.00 56.56 88 LEU A C 1
ATOM 658 O O . LEU A 1 88 ? 32.658 -8.860 -7.289 1.00 56.56 88 LEU A O 1
ATOM 662 N N . MET A 1 89 ? 31.828 -10.290 -8.815 1.00 55.38 89 MET A N 1
ATOM 663 C CA . MET A 1 89 ? 32.905 -10.134 -9.791 1.00 55.38 89 MET A CA 1
ATOM 664 C C . MET A 1 89 ? 32.380 -9.368 -11.005 1.00 55.38 89 MET A C 1
ATOM 666 O O . MET A 1 89 ? 31.410 -9.778 -11.643 1.00 55.38 89 MET A O 1
ATOM 670 N N . MET A 1 90 ? 33.024 -8.238 -11.312 1.00 56.53 90 MET A N 1
ATOM 671 C CA . MET A 1 90 ? 32.627 -7.344 -12.399 1.00 56.53 90 MET A CA 1
ATOM 672 C C . MET A 1 90 ? 32.827 -8.026 -13.755 1.00 56.53 90 MET A C 1
ATOM 674 O O . MET A 1 90 ? 33.929 -8.040 -14.292 1.00 56.53 90 MET A O 1
ATOM 678 N N . MET A 1 91 ? 31.748 -8.533 -14.346 1.00 60.72 91 MET A N 1
ATOM 679 C CA . MET A 1 91 ? 31.770 -9.078 -15.708 1.00 60.72 91 MET A CA 1
ATOM 680 C C . MET A 1 91 ? 31.776 -7.958 -16.781 1.00 60.72 91 MET A C 1
ATOM 682 O O . MET A 1 91 ? 31.940 -8.211 -17.965 1.00 60.72 91 MET A O 1
ATOM 686 N N . GLY A 1 92 ? 31.645 -6.686 -16.389 1.00 57.09 92 GLY A N 1
ATOM 687 C CA . GLY A 1 92 ? 31.626 -5.543 -17.311 1.00 57.09 92 GLY A CA 1
ATOM 688 C C . GLY A 1 92 ? 30.285 -5.375 -18.036 1.00 57.09 92 GLY A C 1
ATOM 689 O O . GLY A 1 92 ? 29.481 -6.299 -18.110 1.00 57.09 92 GLY A O 1
ATOM 690 N N . MET A 1 93 ? 30.018 -4.170 -18.545 1.00 53.72 93 MET A N 1
ATOM 691 C CA . MET A 1 93 ? 28.805 -3.888 -19.326 1.00 53.72 93 MET A CA 1
ATOM 692 C C . MET A 1 93 ? 28.948 -4.421 -20.760 1.00 53.72 93 MET A C 1
ATOM 694 O O . MET A 1 93 ? 30.072 -4.460 -21.249 1.00 53.72 93 MET A O 1
ATOM 698 N N . PRO A 1 94 ? 27.867 -4.820 -21.452 1.00 56.19 94 PRO A N 1
ATOM 699 C CA . PRO A 1 94 ? 27.934 -5.247 -22.853 1.00 56.19 94 PRO A CA 1
ATOM 700 C C . PRO A 1 94 ? 28.523 -4.152 -23.761 1.00 56.19 94 PRO A C 1
ATOM 702 O O . PRO A 1 94 ? 28.260 -2.966 -23.560 1.00 56.19 94 PRO A O 1
ATOM 705 N N . LEU A 1 95 ? 29.334 -4.552 -24.753 1.00 52.84 95 LEU A N 1
ATOM 706 C CA . LEU A 1 95 ? 30.047 -3.622 -25.646 1.00 52.84 95 LEU A CA 1
ATOM 707 C C . LEU A 1 95 ? 29.088 -2.938 -26.630 1.00 52.84 95 LEU A C 1
ATOM 709 O O . LEU A 1 95 ? 29.228 -1.754 -26.926 1.00 52.84 95 LEU A O 1
ATOM 713 N N . PHE A 1 96 ? 28.085 -3.686 -27.087 1.00 48.12 96 PHE A N 1
ATOM 714 C CA . PHE A 1 96 ? 26.885 -3.138 -27.689 1.00 48.12 96 PHE A CA 1
ATOM 715 C C . PHE A 1 96 ? 25.771 -3.325 -26.685 1.00 48.12 96 PHE A C 1
ATOM 717 O O . PHE A 1 96 ? 25.388 -4.449 -26.364 1.00 48.12 96 PHE A O 1
ATOM 724 N N . THR A 1 97 ? 25.233 -2.218 -26.192 1.00 37.50 97 THR A N 1
ATOM 725 C CA . THR A 1 97 ? 23.912 -2.242 -25.585 1.00 37.50 97 THR A CA 1
ATOM 726 C C . THR A 1 97 ? 22.966 -2.609 -26.721 1.00 37.50 97 THR A C 1
ATOM 728 O O . THR A 1 97 ? 22.506 -1.747 -27.463 1.00 37.50 97 THR A O 1
ATOM 731 N N . VAL A 1 98 ? 22.719 -3.907 -26.922 1.00 40.84 98 VAL A N 1
ATOM 732 C CA . VAL A 1 98 ? 21.435 -4.305 -27.480 1.00 40.84 98 VAL A CA 1
ATOM 733 C C . VAL A 1 98 ? 20.473 -3.763 -26.451 1.00 40.84 98 VAL A C 1
ATOM 735 O O . VAL A 1 98 ? 20.383 -4.286 -25.341 1.00 40.84 98 VAL A O 1
ATOM 738 N N . GLU A 1 99 ? 19.885 -2.609 -26.774 1.00 35.59 99 GLU A N 1
ATOM 739 C CA . GLU A 1 99 ? 18.684 -2.146 -26.113 1.00 35.59 99 GLU A CA 1
ATOM 740 C C . GLU A 1 99 ? 17.797 -3.381 -26.078 1.00 35.59 99 GLU A C 1
ATOM 742 O O . GLU A 1 99 ? 17.371 -3.874 -27.123 1.00 35.59 99 GLU A O 1
ATOM 747 N N . SER A 1 100 ? 17.658 -3.968 -24.888 1.00 32.66 100 SER A N 1
ATOM 748 C CA . SER A 1 100 ? 16.720 -5.042 -24.628 1.00 32.66 100 SER A CA 1
ATOM 749 C C . SER A 1 100 ? 15.421 -4.563 -25.224 1.00 32.66 100 SER A C 1
ATOM 751 O O . SER A 1 100 ? 14.885 -3.597 -24.688 1.00 32.66 100 SER A O 1
ATOM 753 N N . SER A 1 101 ? 15.047 -5.140 -26.372 1.00 31.84 101 SER A N 1
ATOM 754 C CA . SER A 1 101 ? 13.937 -4.741 -27.226 1.00 31.84 101 SER A CA 1
ATOM 755 C C . SER A 1 101 ? 13.174 -3.567 -26.621 1.00 31.84 101 SER A C 1
ATOM 757 O O . SER A 1 101 ? 12.197 -3.784 -25.902 1.00 31.84 101 SER A O 1
ATOM 759 N N . LYS A 1 102 ? 13.611 -2.325 -26.894 1.00 33.22 102 LYS A N 1
ATOM 760 C CA . LYS A 1 102 ? 12.618 -1.268 -27.029 1.00 33.22 102 LYS A CA 1
ATOM 761 C C . LYS A 1 102 ? 11.694 -1.843 -28.074 1.00 33.22 102 LYS A C 1
ATOM 763 O O . LYS A 1 102 ? 12.054 -2.017 -29.235 1.00 33.22 102 LYS A O 1
ATOM 768 N N . LYS A 1 103 ? 10.564 -2.352 -27.606 1.00 32.59 103 LYS A N 1
ATOM 769 C CA . LYS A 1 103 ? 9.454 -2.634 -28.474 1.00 32.59 103 LYS A CA 1
ATOM 770 C C . LYS A 1 103 ? 9.134 -1.246 -29.004 1.00 32.59 103 LYS A C 1
ATOM 772 O O . LYS A 1 103 ? 8.560 -0.438 -28.285 1.00 32.59 103 LYS A O 1
ATOM 777 N N . ASP A 1 104 ? 9.655 -0.937 -30.188 1.00 34.69 104 ASP A N 1
ATOM 778 C CA . ASP A 1 104 ? 9.335 0.261 -30.954 1.00 34.69 104 ASP A CA 1
ATOM 779 C C . ASP A 1 104 ? 7.863 0.160 -31.361 1.00 34.69 104 ASP A C 1
ATOM 781 O O . ASP A 1 104 ? 7.494 -0.118 -32.497 1.00 34.69 104 ASP A O 1
ATOM 785 N N . THR A 1 105 ? 7.011 0.309 -30.359 1.00 51.41 105 THR A N 1
ATOM 786 C CA . THR A 1 105 ? 5.580 0.529 -30.420 1.00 51.41 105 THR A CA 1
ATOM 787 C C . THR A 1 105 ? 5.243 1.317 -29.172 1.00 51.41 105 THR A C 1
ATOM 789 O O . THR A 1 105 ? 4.594 0.777 -28.289 1.00 51.41 105 THR A O 1
ATOM 792 N N . GLU A 1 106 ? 5.727 2.544 -29.023 1.00 44.31 106 GLU A N 1
ATOM 793 C CA . GLU A 1 106 ? 5.349 3.320 -27.848 1.00 44.31 106 GLU A CA 1
ATOM 794 C C . GLU A 1 106 ? 5.197 4.790 -28.219 1.00 44.31 106 GLU A C 1
ATOM 796 O O . GLU A 1 106 ? 6.138 5.583 -28.255 1.00 44.31 106 GLU A O 1
ATOM 801 N N . ASP A 1 107 ? 3.936 5.145 -28.467 1.00 52.28 107 ASP A N 1
ATOM 802 C CA . ASP A 1 107 ? 3.393 6.385 -27.931 1.00 52.28 107 ASP A CA 1
ATOM 803 C C . ASP A 1 107 ? 4.005 6.657 -26.540 1.00 52.28 107 ASP A C 1
ATOM 805 O O . ASP A 1 107 ? 4.230 5.708 -25.778 1.00 52.28 107 ASP A O 1
ATOM 809 N N . PRO A 1 108 ? 4.292 7.924 -26.181 1.00 55.56 108 PRO A N 1
ATOM 810 C CA . PRO A 1 108 ? 4.798 8.249 -24.852 1.00 55.56 108 PRO A CA 1
ATOM 811 C C . PRO A 1 108 ? 3.942 7.553 -23.785 1.00 55.56 108 PRO A C 1
ATOM 813 O O . PRO A 1 108 ? 2.722 7.451 -23.973 1.00 55.56 108 PRO A O 1
ATOM 816 N N . PRO A 1 109 ? 4.552 7.067 -22.681 1.00 61.31 109 PRO A N 1
ATOM 817 C CA . PRO A 1 109 ? 3.818 6.330 -21.671 1.00 61.31 109 PRO A CA 1
ATOM 818 C C . PRO A 1 109 ? 2.590 7.148 -21.273 1.00 61.31 109 PRO A C 1
ATOM 820 O O . PRO A 1 109 ? 2.689 8.370 -21.117 1.00 61.31 109 PRO A O 1
ATOM 823 N N . PRO A 1 110 ? 1.428 6.501 -21.117 1.00 80.62 110 PRO A N 1
ATOM 824 C CA . PRO A 1 110 ? 0.165 7.212 -20.957 1.00 80.62 110 PRO A CA 1
ATOM 825 C C . PRO A 1 110 ? 0.116 8.099 -19.700 1.00 80.62 110 PRO A C 1
ATOM 827 O O . PRO A 1 110 ? -0.783 8.924 -19.561 1.00 80.62 110 PRO A O 1
ATOM 830 N N . CYS A 1 111 ? 1.074 7.919 -18.788 1.00 88.75 111 CYS A N 1
ATOM 831 C CA . CYS A 1 111 ? 1.207 8.624 -17.526 1.00 88.75 111 CYS A CA 1
ATOM 832 C C . CYS A 1 111 ? 2.677 8.952 -17.207 1.00 88.75 111 CYS A C 1
ATOM 834 O O . CYS A 1 111 ? 3.606 8.342 -17.743 1.00 88.75 111 CYS A O 1
ATOM 836 N N . ILE A 1 112 ? 2.905 9.882 -16.275 1.00 94.25 112 ILE A N 1
ATOM 837 C CA . ILE A 1 112 ? 4.256 10.275 -15.845 1.00 94.25 112 ILE A CA 1
ATOM 838 C C . ILE A 1 112 ? 4.886 9.144 -15.019 1.00 94.25 112 ILE A C 1
ATOM 840 O O . ILE A 1 112 ? 4.304 8.695 -14.035 1.00 94.25 112 ILE A O 1
ATOM 844 N N . CYS A 1 113 ? 6.093 8.707 -15.377 1.00 95.50 113 CYS A N 1
ATOM 845 C CA . CYS A 1 113 ? 6.742 7.546 -14.756 1.00 95.50 113 CYS A CA 1
ATOM 846 C C . CYS A 1 113 ? 8.110 7.905 -14.139 1.00 95.50 113 CYS A C 1
ATOM 848 O O . CYS A 1 113 ? 9.151 7.550 -14.697 1.00 95.50 113 CYS A O 1
ATOM 850 N N . PRO A 1 114 ? 8.161 8.673 -13.032 1.00 95.44 114 PRO A N 1
ATOM 851 C CA . PRO A 1 114 ? 9.428 9.033 -12.412 1.00 95.44 114 PRO A CA 1
ATOM 852 C C . PRO A 1 114 ? 10.013 7.874 -11.592 1.00 95.44 114 PRO A C 1
ATOM 854 O O . PRO A 1 114 ? 9.291 7.018 -11.085 1.00 95.44 114 PRO A O 1
ATOM 857 N N . ARG A 1 115 ? 11.335 7.886 -11.401 1.00 94.62 115 ARG A N 1
ATOM 858 C CA . ARG A 1 115 ? 12.062 6.892 -10.595 1.00 94.62 115 ARG A CA 1
ATOM 859 C C . ARG A 1 115 ? 12.036 7.236 -9.101 1.00 94.62 115 ARG A C 1
ATOM 861 O O . ARG A 1 115 ? 12.230 8.396 -8.731 1.00 94.62 115 ARG A O 1
ATOM 868 N N . SER A 1 116 ? 11.858 6.224 -8.256 1.00 92.50 116 SER A N 1
ATOM 869 C CA . SER A 1 116 ? 11.801 6.310 -6.784 1.00 92.50 116 SER A CA 1
ATOM 870 C C . SER A 1 116 ? 13.093 6.798 -6.119 1.00 92.50 116 SER A C 1
ATOM 872 O O . SER A 1 116 ? 13.042 7.562 -5.157 1.00 92.50 116 SER A O 1
ATOM 874 N N . HIS A 1 117 ? 14.256 6.410 -6.651 1.00 89.06 117 HIS A N 1
ATOM 875 C CA . HIS A 1 117 ? 15.573 6.729 -6.085 1.00 89.06 117 HIS A CA 1
ATOM 876 C C . HIS A 1 117 ? 15.984 8.198 -6.256 1.00 89.06 117 HIS A C 1
ATOM 878 O O . HIS A 1 117 ? 17.026 8.619 -5.755 1.00 89.06 117 HIS A O 1
ATOM 884 N N . CYS A 1 118 ? 15.178 8.998 -6.957 1.00 89.19 118 CYS A N 1
ATOM 885 C CA . CYS A 1 118 ? 15.389 10.429 -7.101 1.00 89.19 118 CYS A CA 1
ATOM 886 C C . CYS A 1 118 ? 14.365 11.205 -6.268 1.00 89.19 118 CYS A C 1
ATOM 888 O O . CYS A 1 118 ? 13.158 11.084 -6.473 1.00 89.19 118 CYS A O 1
ATOM 890 N N . THR A 1 119 ? 14.836 12.115 -5.409 1.00 89.81 119 THR A N 1
ATOM 891 C CA . THR A 1 119 ? 13.960 13.007 -4.627 1.00 89.81 119 THR A CA 1
ATOM 892 C C . THR A 1 119 ? 13.016 13.828 -5.511 1.00 89.81 119 THR A C 1
ATOM 894 O O . THR A 1 119 ? 11.898 14.133 -5.102 1.00 89.81 119 THR A O 1
ATOM 897 N N . SER A 1 120 ? 13.445 14.191 -6.725 1.00 92.75 120 SER A N 1
ATOM 898 C CA . SER A 1 120 ? 12.589 14.849 -7.718 1.00 92.75 120 SER A CA 1
ATOM 899 C C . SER A 1 120 ? 11.406 13.972 -8.121 1.00 92.75 120 SER A C 1
ATOM 901 O O . SER A 1 120 ? 10.288 14.468 -8.153 1.00 92.75 120 SER A O 1
ATOM 903 N N . GLY A 1 121 ? 11.630 12.676 -8.350 1.00 94.00 121 GLY A N 1
ATOM 904 C CA . GLY A 1 121 ? 10.579 11.738 -8.724 1.00 94.00 121 GLY A CA 1
ATOM 905 C C . GLY A 1 121 ? 9.543 11.540 -7.625 1.00 94.00 121 GLY A C 1
ATOM 906 O O . GLY A 1 121 ? 8.341 11.605 -7.885 1.00 94.00 121 GLY A O 1
ATOM 907 N N . LEU A 1 122 ? 10.005 11.409 -6.380 1.00 94.38 122 LEU A N 1
ATOM 908 C CA . LEU A 1 122 ? 9.120 11.345 -5.219 1.00 94.38 122 LEU A CA 1
ATOM 909 C C . LEU A 1 122 ? 8.283 12.625 -5.064 1.00 94.38 122 LEU A C 1
ATOM 911 O O . LEU A 1 122 ? 7.078 12.542 -4.835 1.00 94.38 122 LEU A O 1
ATOM 915 N N . ARG A 1 123 ? 8.899 13.806 -5.234 1.00 95.25 123 ARG A N 1
ATOM 916 C CA . ARG A 1 123 ? 8.194 15.100 -5.212 1.00 95.25 123 ARG A CA 1
ATOM 917 C C . ARG A 1 123 ? 7.141 15.194 -6.308 1.00 95.25 123 ARG A C 1
ATOM 919 O O . ARG A 1 123 ? 6.021 15.571 -6.006 1.00 95.25 123 ARG A O 1
ATOM 926 N N . THR A 1 124 ? 7.461 14.783 -7.534 1.00 96.69 124 THR A N 1
ATOM 927 C CA . THR A 1 124 ? 6.500 14.780 -8.645 1.00 96.69 124 THR A CA 1
ATOM 928 C C . THR A 1 124 ? 5.244 13.980 -8.299 1.00 96.69 124 THR A C 1
ATOM 930 O O . THR A 1 124 ? 4.136 14.480 -8.468 1.00 96.69 124 THR A O 1
ATOM 933 N N . ILE A 1 125 ? 5.393 12.766 -7.762 1.00 97.50 125 ILE A N 1
ATOM 934 C CA . ILE A 1 125 ? 4.240 11.949 -7.358 1.00 97.50 125 ILE A CA 1
ATOM 935 C C . ILE A 1 125 ? 3.519 12.549 -6.145 1.00 97.50 125 ILE A C 1
ATOM 937 O O . ILE A 1 125 ? 2.289 12.545 -6.102 1.00 97.50 125 ILE A O 1
ATOM 941 N N . ALA A 1 126 ? 4.249 13.110 -5.178 1.00 96.00 126 ALA A N 1
ATOM 942 C CA . ALA A 1 126 ? 3.644 13.798 -4.040 1.00 96.00 126 ALA A CA 1
ATOM 943 C C . ALA A 1 126 ? 2.785 14.996 -4.480 1.00 96.00 126 ALA A C 1
ATOM 945 O O . ALA A 1 126 ? 1.679 15.173 -3.971 1.00 96.00 126 ALA A O 1
ATOM 946 N N . ASP A 1 127 ? 3.254 15.788 -5.445 1.00 95.88 127 ASP A N 1
ATOM 947 C CA . ASP A 1 127 ? 2.533 16.939 -5.993 1.00 95.88 127 ASP A CA 1
ATOM 948 C C . ASP A 1 127 ? 1.270 16.498 -6.749 1.00 95.88 127 ASP A C 1
ATOM 950 O O . ASP A 1 127 ? 0.198 17.082 -6.568 1.00 95.88 127 ASP A O 1
ATOM 954 N N . LEU A 1 128 ? 1.349 15.408 -7.521 1.00 96.94 128 LEU A N 1
ATOM 955 C CA . LEU A 1 128 ? 0.181 14.797 -8.163 1.00 96.94 128 LEU A CA 1
ATOM 956 C C . LEU A 1 128 ? -0.857 14.352 -7.120 1.00 96.94 128 LEU A C 1
ATOM 958 O O . LEU A 1 128 ? -2.030 14.716 -7.199 1.00 96.94 128 LEU A O 1
ATOM 962 N N . LEU A 1 129 ? -0.438 13.627 -6.082 1.00 96.00 129 LEU A N 1
ATOM 963 C CA . LEU A 1 129 ? -1.344 13.189 -5.015 1.00 96.00 129 LEU A CA 1
ATOM 964 C C . LEU A 1 129 ? -1.950 14.376 -4.246 1.00 96.00 129 LEU A C 1
ATOM 966 O O . LEU A 1 129 ? -3.138 14.360 -3.919 1.00 96.00 129 LEU A O 1
ATOM 970 N N . ASN A 1 130 ? -1.165 15.427 -3.992 1.00 93.00 130 ASN A N 1
ATOM 971 C CA . ASN A 1 130 ? -1.621 16.651 -3.329 1.00 93.00 130 ASN A CA 1
ATOM 972 C C . ASN A 1 130 ? -2.556 17.506 -4.200 1.00 93.00 130 ASN A C 1
ATOM 974 O O . ASN A 1 130 ? -3.295 18.321 -3.648 1.00 93.00 130 ASN A O 1
ATOM 978 N N . THR A 1 131 ? -2.575 17.309 -5.519 1.00 93.88 131 THR A N 1
ATOM 979 C CA . THR A 1 131 ? -3.515 17.962 -6.452 1.00 93.88 131 THR A CA 1
ATOM 980 C C . THR A 1 131 ? -4.749 17.108 -6.765 1.00 93.88 131 THR A C 1
ATOM 982 O O . THR A 1 131 ? -5.606 17.529 -7.537 1.00 93.88 131 THR A O 1
ATOM 985 N N . GLY A 1 132 ? -4.891 15.944 -6.118 1.00 94.00 132 GLY A N 1
ATOM 986 C CA . GLY A 1 132 ? -6.065 15.075 -6.248 1.00 94.00 132 GLY A CA 1
ATOM 987 C C . GLY A 1 132 ? -5.972 14.042 -7.372 1.00 94.00 132 GLY A C 1
ATOM 988 O O . GLY A 1 132 ? -6.990 13.465 -7.753 1.00 94.00 132 GLY A O 1
ATOM 989 N N . ALA A 1 133 ? -4.773 13.787 -7.892 1.00 96.38 133 ALA A N 1
ATOM 990 C CA . ALA A 1 133 ? -4.531 12.724 -8.858 1.00 96.38 133 ALA A CA 1
ATOM 991 C C . ALA A 1 133 ? -4.518 11.328 -8.208 1.00 96.38 133 ALA A C 1
ATOM 993 O O . ALA A 1 133 ? -4.389 11.187 -6.987 1.00 96.38 133 ALA A O 1
ATOM 994 N N . VAL A 1 134 ? -4.598 10.285 -9.042 1.00 97.50 134 VAL A N 1
ATOM 995 C CA . VAL A 1 134 ? -4.413 8.892 -8.619 1.00 97.50 134 VAL A CA 1
ATOM 996 C C . VAL A 1 134 ? -3.123 8.362 -9.225 1.00 97.50 134 VAL A C 1
ATOM 998 O O . VAL A 1 134 ? -2.942 8.379 -10.442 1.00 97.50 134 VAL A O 1
ATOM 1001 N N . CYS A 1 135 ? -2.231 7.876 -8.365 1.00 97.94 135 CYS A N 1
ATOM 1002 C CA . CYS A 1 135 ? -0.920 7.392 -8.781 1.00 97.94 135 CYS A CA 1
ATOM 1003 C C . CYS A 1 135 ? -0.733 5.911 -8.450 1.00 97.94 135 CYS A C 1
ATOM 1005 O O . CYS A 1 135 ? -1.223 5.428 -7.429 1.00 97.94 135 CYS A O 1
ATOM 1007 N N . GLY A 1 136 ? 0.014 5.204 -9.297 1.00 97.62 136 GLY A N 1
ATOM 1008 C CA . GLY A 1 136 ? 0.609 3.918 -8.946 1.00 97.62 136 GLY A CA 1
ATOM 1009 C C . GLY A 1 136 ? 1.833 4.136 -8.059 1.00 97.62 136 GLY A C 1
ATOM 1010 O O . GLY A 1 136 ? 2.679 4.971 -8.376 1.00 97.62 136 GLY A O 1
ATOM 1011 N N . VAL A 1 137 ? 1.935 3.415 -6.947 1.00 97.69 137 VAL A N 1
ATOM 1012 C CA . VAL A 1 137 ? 3.048 3.524 -5.996 1.00 97.69 137 VAL A CA 1
ATOM 1013 C C . VAL A 1 137 ? 3.550 2.135 -5.592 1.00 97.69 137 VAL A C 1
ATOM 1015 O O . VAL A 1 137 ? 2.738 1.205 -5.498 1.00 97.69 137 VAL A O 1
ATOM 1018 N N . PRO A 1 138 ? 4.861 1.972 -5.348 1.00 97.19 138 PRO A N 1
ATOM 1019 C CA . PRO A 1 138 ? 5.409 0.737 -4.805 1.00 97.19 138 PRO A CA 1
ATOM 1020 C C . PRO A 1 138 ? 4.974 0.557 -3.347 1.00 97.19 138 PRO A C 1
ATOM 1022 O O . PRO A 1 138 ? 4.693 1.531 -2.642 1.00 97.19 138 PRO A O 1
ATOM 1025 N N . THR A 1 139 ? 4.931 -0.691 -2.887 1.00 96.75 139 THR A N 1
ATOM 1026 C CA . THR A 1 139 ? 4.793 -1.039 -1.465 1.00 96.75 139 THR A CA 1
ATOM 1027 C C . THR A 1 139 ? 5.752 -2.184 -1.135 1.00 96.75 139 THR A C 1
ATOM 1029 O O . THR A 1 139 ? 6.232 -2.857 -2.040 1.00 96.75 139 THR A O 1
ATOM 1032 N N . ASP A 1 140 ? 5.956 -2.452 0.151 1.00 94.31 140 ASP A N 1
ATOM 1033 C CA . ASP A 1 140 ? 6.645 -3.632 0.706 1.00 94.31 140 ASP A CA 1
ATOM 1034 C C . ASP A 1 140 ? 5.903 -4.957 0.438 1.00 94.31 140 ASP A C 1
ATOM 1036 O O . ASP A 1 140 ? 6.258 -6.003 0.963 1.00 94.31 140 ASP A O 1
ATOM 1040 N N . THR A 1 141 ? 4.794 -4.917 -0.309 1.00 95.19 141 THR A N 1
ATOM 1041 C CA . THR A 1 141 ? 4.032 -6.106 -0.701 1.00 95.19 141 THR A CA 1
ATOM 1042 C C . THR A 1 141 ? 3.803 -6.151 -2.198 1.00 95.19 141 THR A C 1
ATOM 1044 O O . THR A 1 141 ? 4.616 -6.693 -2.912 1.00 95.19 141 THR A O 1
ATOM 1047 N N . VAL A 1 142 ? 2.714 -5.565 -2.690 1.00 96.00 142 VAL A N 1
ATOM 1048 C CA . VAL A 1 142 ? 2.405 -5.453 -4.122 1.00 96.00 142 VAL A CA 1
ATOM 1049 C C . VAL A 1 142 ? 2.232 -3.982 -4.478 1.00 96.00 142 VAL A C 1
ATOM 1051 O O . VAL A 1 142 ? 1.904 -3.176 -3.602 1.00 96.00 142 VAL A O 1
ATOM 1054 N N . TYR A 1 143 ? 2.390 -3.599 -5.742 1.00 96.62 143 TYR A N 1
ATOM 1055 C CA . TYR A 1 143 ? 2.103 -2.228 -6.165 1.00 96.62 143 TYR A CA 1
ATOM 1056 C C . TYR A 1 143 ? 0.655 -1.851 -5.863 1.00 96.62 143 TYR A C 1
ATOM 1058 O O . TYR A 1 143 ? -0.265 -2.678 -5.900 1.00 96.62 143 TYR A O 1
ATOM 1066 N N . ALA A 1 144 ? 0.445 -0.567 -5.596 1.00 96.25 144 ALA A N 1
ATOM 1067 C CA . ALA A 1 144 ? -0.838 -0.046 -5.174 1.00 96.25 144 ALA A CA 1
ATOM 1068 C C . ALA A 1 144 ? -1.258 1.212 -5.938 1.00 96.25 144 ALA A C 1
ATOM 1070 O O . ALA A 1 144 ? -0.427 1.993 -6.386 1.00 96.25 144 ALA A O 1
ATOM 1071 N N . LEU A 1 145 ? -2.568 1.407 -6.084 1.00 97.06 145 LEU A N 1
ATOM 1072 C CA . LEU A 1 145 ? -3.142 2.705 -6.407 1.00 97.06 145 LEU A CA 1
ATOM 1073 C C . LEU A 1 145 ? -3.286 3.499 -5.119 1.00 97.06 145 LEU A C 1
ATOM 1075 O O . LEU A 1 145 ? -3.879 3.013 -4.151 1.00 97.06 145 LEU A O 1
ATOM 1079 N N . ALA A 1 146 ? -2.789 4.726 -5.145 1.00 97.44 146 ALA A N 1
ATOM 1080 C CA . ALA A 1 146 ? -2.876 5.662 -4.045 1.00 97.44 146 ALA A CA 1
ATOM 1081 C C . ALA A 1 146 ? -3.628 6.926 -4.461 1.00 97.44 146 ALA A C 1
ATOM 1083 O O . ALA A 1 146 ? -3.446 7.459 -5.557 1.00 97.44 146 ALA A O 1
ATOM 1084 N N . ALA A 1 147 ? -4.442 7.417 -3.535 1.00 96.94 147 ALA A N 1
ATOM 1085 C CA . ALA A 1 147 ? -5.048 8.737 -3.570 1.00 96.94 147 ALA A CA 1
ATOM 1086 C C . ALA A 1 147 ? -4.852 9.407 -2.206 1.00 96.94 147 ALA A C 1
ATOM 1088 O O . ALA A 1 147 ? -4.938 8.749 -1.167 1.00 96.94 147 ALA A O 1
ATOM 1089 N N . SER A 1 148 ? -4.610 10.718 -2.185 1.00 94.56 148 SER A N 1
ATOM 1090 C CA . SER A 1 148 ? -4.549 11.448 -0.915 1.00 94.56 148 SER A CA 1
ATOM 1091 C C . SER A 1 148 ? -5.924 11.473 -0.248 1.00 94.56 148 SER A C 1
ATOM 1093 O O . SER A 1 148 ? -6.925 11.805 -0.888 1.00 94.56 148 SER A O 1
ATOM 1095 N N . CYS A 1 149 ? -5.981 11.193 1.060 1.00 92.88 149 CYS A N 1
ATOM 1096 C CA . CYS A 1 149 ? -7.238 11.269 1.813 1.00 92.88 149 CYS A CA 1
ATOM 1097 C C . CYS A 1 149 ? -7.833 12.689 1.867 1.00 92.88 149 CYS A C 1
ATOM 1099 O O . CYS A 1 149 ? -9.021 12.845 2.143 1.00 92.88 149 CYS A O 1
ATOM 1101 N N . LYS A 1 150 ? -7.038 13.718 1.548 1.00 88.81 150 LYS A N 1
ATOM 1102 C CA . LYS A 1 150 ? -7.481 15.117 1.452 1.00 88.81 150 LYS A CA 1
ATOM 1103 C C . LYS A 1 150 ? -8.492 15.344 0.326 1.00 88.81 150 LYS A C 1
ATOM 1105 O O . LYS A 1 150 ? -9.265 16.296 0.390 1.00 88.81 150 LYS A O 1
ATOM 1110 N N . HIS A 1 151 ? -8.504 14.464 -0.679 1.00 92.56 151 HIS A N 1
ATOM 1111 C CA . HIS A 1 151 ? -9.272 14.623 -1.913 1.00 92.56 151 HIS A CA 1
ATOM 1112 C C . HIS A 1 151 ? -10.284 13.484 -2.087 1.00 92.56 151 HIS A C 1
ATOM 1114 O O . HIS A 1 151 ? -9.969 12.462 -2.698 1.00 92.56 151 HIS A O 1
ATOM 1120 N N . PRO A 1 152 ? -11.537 13.640 -1.617 1.00 93.19 152 PRO A N 1
ATOM 1121 C CA . PRO A 1 152 ? -12.569 12.605 -1.746 1.00 93.19 152 PRO A CA 1
ATOM 1122 C C . PRO A 1 152 ? -12.823 12.182 -3.194 1.00 93.19 152 PRO A C 1
ATOM 1124 O O . PRO A 1 152 ? -13.055 11.006 -3.467 1.00 93.19 152 PRO A O 1
ATOM 1127 N N . GLN A 1 153 ? -12.726 13.132 -4.128 1.00 94.56 153 GLN A N 1
ATOM 1128 C CA . GLN A 1 153 ? -12.888 12.881 -5.560 1.00 94.56 153 GLN A CA 1
ATOM 1129 C C . GLN A 1 153 ? -11.793 11.958 -6.115 1.00 94.56 153 GLN A C 1
ATOM 1131 O O . GLN A 1 153 ? -12.078 11.125 -6.972 1.00 94.56 153 GLN A O 1
ATOM 1136 N N . ALA A 1 154 ? -10.566 12.041 -5.590 1.00 95.00 154 ALA A N 1
ATOM 1137 C CA . ALA A 1 154 ? -9.473 11.147 -5.968 1.00 95.00 154 ALA A CA 1
ATOM 1138 C C . ALA A 1 154 ? -9.755 9.709 -5.504 1.00 95.00 154 ALA A C 1
ATOM 1140 O O . ALA A 1 154 ? -9.561 8.757 -6.257 1.00 95.00 154 ALA A O 1
ATOM 1141 N N . ILE A 1 155 ? -10.305 9.544 -4.296 1.00 95.06 155 ILE A N 1
ATOM 1142 C CA . ILE A 1 155 ? -10.719 8.233 -3.773 1.00 95.06 155 ILE A CA 1
ATOM 1143 C C . ILE A 1 155 ? -11.855 7.647 -4.626 1.00 95.06 155 ILE A C 1
ATOM 1145 O O . ILE A 1 155 ? -11.824 6.472 -4.987 1.00 95.06 155 ILE A O 1
ATOM 1149 N N . GLU A 1 156 ? -12.841 8.459 -5.016 1.00 93.50 156 GLU A N 1
ATOM 1150 C CA . GLU A 1 156 ? -13.881 8.036 -5.965 1.00 93.50 156 GLU A CA 1
ATOM 1151 C C . GLU A 1 156 ? -13.292 7.629 -7.319 1.00 93.50 156 GLU A C 1
ATOM 1153 O O . GLU A 1 156 ? -13.731 6.642 -7.914 1.00 93.50 156 GLU A O 1
ATOM 1158 N N . LYS A 1 157 ? -12.269 8.349 -7.795 1.00 94.44 157 LYS A N 1
ATOM 1159 C CA . LYS A 1 157 ? -11.549 7.996 -9.017 1.00 94.44 157 LYS A CA 1
ATOM 1160 C C . LYS A 1 157 ? -10.877 6.625 -8.882 1.00 94.44 157 LYS A C 1
ATOM 1162 O O . LYS A 1 157 ? -10.990 5.836 -9.812 1.00 94.44 157 LYS A O 1
ATOM 1167 N N . VAL A 1 158 ? -10.289 6.280 -7.730 1.00 94.19 158 VAL A N 1
ATOM 1168 C CA . VAL A 1 158 ? -9.747 4.926 -7.473 1.00 94.19 158 VAL A CA 1
ATOM 1169 C C . VAL A 1 158 ? -10.818 3.846 -7.663 1.00 94.19 158 VAL A C 1
ATOM 1171 O O . VAL A 1 158 ? -10.555 2.846 -8.336 1.00 94.19 158 VAL A O 1
ATOM 1174 N N . TYR A 1 159 ? -12.035 4.047 -7.136 1.00 91.69 159 TYR A N 1
ATOM 1175 C CA . TYR A 1 159 ? -13.143 3.104 -7.355 1.00 91.69 159 TYR A CA 1
ATOM 1176 C C . TYR A 1 159 ? -13.483 2.957 -8.843 1.00 91.69 159 TYR A C 1
ATOM 1178 O O . TYR A 1 159 ? -13.623 1.834 -9.324 1.00 91.69 159 TYR A O 1
ATOM 1186 N N . ARG A 1 160 ? -13.562 4.073 -9.583 1.00 92.25 160 ARG A N 1
ATOM 1187 C CA . ARG A 1 160 ? -13.873 4.070 -11.024 1.00 92.25 160 ARG A CA 1
ATOM 1188 C C . ARG A 1 160 ? -12.776 3.410 -11.861 1.00 92.25 160 ARG A C 1
ATOM 1190 O O . ARG A 1 160 ? -13.084 2.646 -12.767 1.00 92.25 160 ARG A O 1
ATOM 1197 N N . ILE A 1 161 ? -11.503 3.678 -11.562 1.00 90.44 161 ILE A N 1
ATOM 1198 C CA . ILE A 1 161 ? -10.357 3.114 -12.296 1.00 90.44 161 ILE A CA 1
ATOM 1199 C C . ILE A 1 161 ? -10.375 1.587 -12.230 1.00 90.44 161 ILE A C 1
ATOM 1201 O O . ILE A 1 161 ? -10.189 0.928 -13.256 1.00 90.44 161 ILE A O 1
ATOM 1205 N N . LYS A 1 162 ? -10.617 1.047 -11.029 1.00 84.25 162 LYS A N 1
ATOM 1206 C CA . LYS A 1 162 ? -10.613 -0.395 -10.764 1.00 84.25 162 LYS A CA 1
ATOM 1207 C C . LYS A 1 162 ? -11.928 -1.097 -11.073 1.00 84.25 162 LYS A C 1
ATOM 1209 O O . LYS A 1 162 ? -11.961 -2.313 -10.921 1.00 84.25 162 LYS A O 1
ATOM 1214 N N . ASP A 1 163 ? -12.976 -0.360 -11.435 1.00 86.12 163 ASP A N 1
ATOM 1215 C CA . ASP A 1 163 ? -14.349 -0.875 -11.452 1.00 86.12 163 ASP A CA 1
ATOM 1216 C C . ASP A 1 163 ? -14.667 -1.640 -10.152 1.00 86.12 163 ASP A C 1
ATOM 1218 O O . ASP A 1 163 ? -15.049 -2.811 -10.113 1.00 86.12 163 ASP A O 1
ATOM 1222 N N . ARG A 1 164 ? -14.326 -0.996 -9.031 1.00 82.38 164 ARG A N 1
ATOM 1223 C CA . ARG A 1 164 ? -14.384 -1.607 -7.706 1.00 82.38 164 ARG A CA 1
ATOM 1224 C C . ARG A 1 164 ? -15.790 -1.417 -7.127 1.00 82.38 164 ARG A C 1
ATOM 1226 O O . ARG A 1 164 ? -16.225 -0.270 -7.007 1.00 82.38 164 ARG A O 1
ATOM 1233 N N . PRO A 1 165 ? -16.456 -2.495 -6.672 1.00 83.50 165 PRO A N 1
ATOM 1234 C CA . PRO A 1 165 ? -17.714 -2.382 -5.941 1.00 83.50 165 PRO A CA 1
ATOM 1235 C C . PRO A 1 165 ? -17.542 -1.517 -4.686 1.00 83.50 165 PRO A C 1
ATOM 1237 O O . PRO A 1 165 ? -16.535 -1.649 -3.980 1.00 83.50 165 PRO A O 1
ATOM 1240 N N . GLN A 1 166 ? -18.508 -0.643 -4.394 1.00 78.62 166 GLN A N 1
ATOM 1241 C CA . GLN A 1 166 ? -18.467 0.250 -3.223 1.00 78.62 166 GLN A CA 1
ATOM 1242 C C . GLN A 1 166 ? -18.464 -0.537 -1.901 1.00 78.62 166 GLN A C 1
ATOM 1244 O O . GLN A 1 166 ? -17.965 -0.058 -0.888 1.00 78.62 166 GLN A O 1
ATOM 1249 N N . GLU A 1 167 ? -18.947 -1.780 -1.924 1.00 80.19 167 GLU A N 1
ATOM 1250 C CA . GLU A 1 167 ? -18.950 -2.717 -0.800 1.00 80.19 167 GLU A CA 1
ATOM 1251 C C . GLU A 1 167 ? -17.545 -3.209 -0.433 1.00 80.19 167 GLU A C 1
ATOM 1253 O O . GLU A 1 167 ? -17.356 -3.771 0.644 1.00 80.19 167 GLU A O 1
ATOM 1258 N N . LYS A 1 168 ? -16.548 -3.025 -1.311 1.00 85.25 168 LYS A N 1
ATOM 1259 C CA . LYS A 1 168 ? -15.147 -3.344 -1.023 1.00 85.25 168 LYS A CA 1
ATOM 1260 C C . LYS A 1 168 ? -14.438 -2.080 -0.523 1.00 85.25 168 LYS A C 1
ATOM 1262 O O . LYS A 1 168 ? -13.875 -1.350 -1.343 1.00 85.25 168 LYS A O 1
ATOM 1267 N N . PRO A 1 169 ? -14.381 -1.830 0.796 1.00 90.25 169 PRO A N 1
ATOM 1268 C CA . PRO A 1 169 ? -13.830 -0.592 1.329 1.00 90.25 169 PRO A CA 1
ATOM 1269 C C . PRO A 1 169 ? -12.356 -0.405 0.947 1.00 90.25 169 PRO A C 1
ATOM 1271 O O . PRO A 1 169 ? -11.608 -1.375 0.771 1.00 90.25 169 PRO A O 1
ATOM 1274 N N . ILE A 1 170 ? -11.944 0.855 0.811 1.00 93.88 170 ILE A N 1
ATOM 1275 C CA . ILE A 1 170 ? -10.543 1.260 0.646 1.00 93.88 170 ILE A CA 1
ATOM 1276 C C . ILE A 1 170 ? -9.890 1.387 2.027 1.00 93.88 170 ILE A C 1
ATOM 1278 O O . ILE A 1 170 ? -10.493 1.932 2.956 1.00 93.88 170 ILE A O 1
ATOM 1282 N N . CYS A 1 171 ? -8.674 0.859 2.167 1.00 95.44 171 CYS A N 1
ATOM 1283 C CA . CYS A 1 171 ? -7.880 0.981 3.386 1.00 95.44 171 CYS A CA 1
ATOM 1284 C C . CYS A 1 171 ? -7.025 2.250 3.358 1.00 95.44 171 CYS A C 1
ATOM 1286 O O . CYS A 1 171 ? -6.910 2.908 2.323 1.00 95.44 171 CYS A O 1
ATOM 1288 N N . ILE A 1 172 ? -6.434 2.602 4.497 1.00 96.38 172 ILE A N 1
ATOM 1289 C CA . ILE A 1 172 ? -5.507 3.731 4.581 1.00 96.38 172 ILE A CA 1
ATOM 1290 C C . ILE A 1 172 ? -4.138 3.275 5.054 1.00 96.38 172 ILE A C 1
ATOM 1292 O O . ILE A 1 172 ? -4.028 2.423 5.940 1.00 96.38 172 ILE A O 1
ATOM 1296 N N . PHE A 1 173 ? -3.093 3.846 4.468 1.00 96.88 173 PHE A N 1
ATOM 1297 C CA . PHE A 1 173 ? -1.734 3.684 4.964 1.00 96.88 173 PHE A CA 1
ATOM 1298 C C . PHE A 1 173 ? -1.286 4.976 5.646 1.00 96.88 173 PHE A C 1
ATOM 1300 O O . PHE A 1 173 ? -1.588 6.081 5.183 1.00 96.88 173 PHE A O 1
ATOM 1307 N N . ILE A 1 174 ? -0.574 4.813 6.756 1.00 94.75 174 ILE A N 1
ATOM 1308 C CA . ILE A 1 174 ? 0.045 5.886 7.539 1.00 94.75 174 ILE A CA 1
ATOM 1309 C C . ILE A 1 174 ? 1.548 5.629 7.643 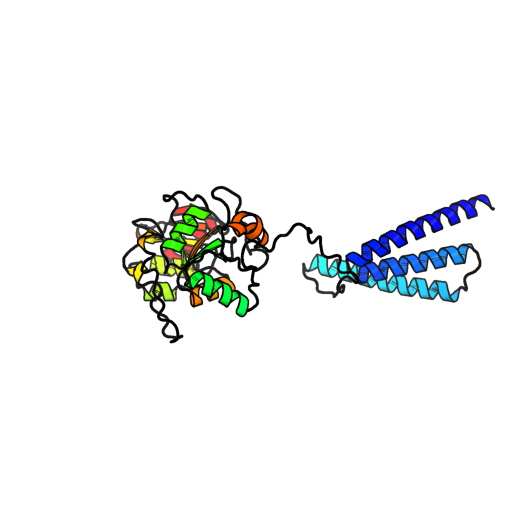1.00 94.75 174 ILE A C 1
ATOM 1311 O O . ILE A 1 174 ? 1.989 4.494 7.476 1.00 94.75 174 ILE A O 1
ATOM 1315 N N . SER A 1 175 ? 2.343 6.666 7.902 1.00 92.94 175 SER A N 1
ATOM 1316 C CA . SER A 1 175 ? 3.806 6.536 7.873 1.00 92.94 175 SER A CA 1
ATOM 1317 C C . SER A 1 175 ? 4.375 5.910 9.142 1.00 92.94 175 SER A C 1
ATOM 1319 O O . SER A 1 175 ? 5.437 5.298 9.104 1.00 92.94 175 SER A O 1
ATOM 1321 N N . ASN A 1 176 ? 3.679 6.045 10.272 1.00 91.50 176 ASN A N 1
ATOM 1322 C CA . ASN A 1 176 ? 4.084 5.476 11.554 1.00 91.50 176 ASN A CA 1
ATOM 1323 C C . ASN A 1 176 ? 2.909 5.433 12.543 1.00 91.50 176 ASN A C 1
ATOM 1325 O O . ASN A 1 176 ? 1.874 6.075 12.345 1.00 91.50 176 ASN A O 1
ATOM 1329 N N . LEU A 1 177 ? 3.089 4.699 13.644 1.00 92.25 177 LEU A N 1
ATOM 1330 C CA . LEU A 1 177 ? 2.097 4.617 14.719 1.00 92.25 177 LEU A CA 1
ATOM 1331 C C . LEU A 1 177 ? 1.955 5.910 15.532 1.00 92.25 177 LEU A C 1
ATOM 1333 O O . LEU A 1 177 ? 0.905 6.109 16.138 1.00 92.25 177 LEU A O 1
ATOM 1337 N N . ASP A 1 178 ? 2.932 6.821 15.523 1.00 88.69 178 ASP A N 1
ATOM 1338 C CA . ASP A 1 178 ? 2.813 8.095 16.246 1.00 88.69 178 ASP A CA 1
ATOM 1339 C C . ASP A 1 178 ? 1.727 8.995 15.649 1.00 88.69 178 ASP A C 1
ATOM 1341 O O . ASP A 1 178 ? 1.010 9.666 16.394 1.00 88.69 178 ASP A O 1
ATOM 1345 N N . GLN A 1 179 ? 1.517 8.940 14.327 1.00 86.19 179 GLN A N 1
ATOM 1346 C CA . GLN A 1 179 ? 0.370 9.586 13.676 1.00 86.19 179 GLN A CA 1
ATOM 1347 C C . GLN A 1 179 ? -0.957 9.074 14.245 1.00 86.19 179 GLN A C 1
ATOM 1349 O O . GLN A 1 179 ? -1.871 9.860 14.508 1.00 86.19 179 GLN A O 1
ATOM 1354 N N . LEU A 1 180 ? -1.055 7.760 14.467 1.00 89.75 180 LEU A N 1
ATOM 1355 C CA . LEU A 1 180 ? -2.234 7.146 15.064 1.00 89.75 180 LEU A CA 1
ATOM 1356 C C . LEU A 1 180 ? -2.378 7.533 16.541 1.00 89.75 180 LEU A C 1
ATOM 1358 O O . LEU A 1 180 ? -3.476 7.892 16.957 1.00 89.75 180 LEU A O 1
ATOM 1362 N N . ARG A 1 181 ? -1.286 7.534 17.321 1.00 89.81 181 ARG A N 1
ATOM 1363 C CA . ARG A 1 181 ? -1.291 7.960 18.735 1.00 89.81 181 ARG A CA 1
ATOM 1364 C C . ARG A 1 181 ? -1.759 9.405 18.884 1.00 89.81 181 ARG A C 1
ATOM 1366 O O . ARG A 1 181 ? -2.573 9.692 19.756 1.00 89.81 181 ARG A O 1
ATOM 1373 N N . ALA A 1 182 ? -1.311 10.299 18.003 1.00 86.44 182 ALA A N 1
ATOM 1374 C CA . ALA A 1 182 ? -1.715 11.703 18.006 1.00 86.44 182 ALA A CA 1
ATOM 1375 C C . ALA A 1 182 ? -3.214 11.903 17.727 1.00 86.44 182 ALA A C 1
ATOM 1377 O O . ALA A 1 182 ? -3.826 12.815 18.281 1.00 86.44 182 ALA A O 1
ATOM 1378 N N . ALA A 1 183 ? -3.823 11.036 16.913 1.00 86.75 183 ALA A N 1
ATOM 1379 C CA . ALA A 1 183 ? -5.265 11.052 16.670 1.00 86.75 183 ALA A CA 1
ATOM 1380 C C . ALA A 1 183 ? -6.088 10.555 17.875 1.00 86.75 183 ALA A C 1
ATOM 1382 O O . ALA A 1 183 ? -7.300 10.770 17.910 1.00 86.75 183 ALA A O 1
ATOM 1383 N N . ALA A 1 184 ? -5.431 9.914 18.852 1.00 88.62 184 ALA A N 1
ATOM 1384 C CA . ALA A 1 184 ? -6.010 9.367 20.076 1.00 88.62 184 ALA A CA 1
ATOM 1385 C C . ALA A 1 184 ? -7.275 8.510 19.835 1.00 88.62 184 ALA A C 1
ATOM 1387 O O . ALA A 1 184 ? -8.342 8.810 20.382 1.00 88.62 184 ALA A O 1
ATOM 1388 N N . PRO A 1 185 ? -7.198 7.452 19.001 1.00 90.94 185 PRO A N 1
ATOM 1389 C CA . PRO A 1 185 ? -8.312 6.534 18.818 1.00 90.94 185 PRO A CA 1
ATOM 1390 C C . PRO A 1 185 ? -8.651 5.818 20.137 1.00 90.94 185 PRO A C 1
ATOM 1392 O O . PRO A 1 185 ? -7.746 5.512 20.917 1.00 90.94 185 PRO A O 1
ATOM 1395 N N . PRO A 1 186 ? -9.931 5.485 20.384 1.00 90.62 186 PRO A N 1
ATOM 1396 C CA . PRO A 1 186 ? -10.348 4.722 21.555 1.00 90.62 186 PRO A CA 1
ATOM 1397 C C . PRO A 1 186 ? -10.017 3.231 21.366 1.00 90.62 186 PRO A C 1
ATOM 1399 O O . PRO A 1 186 ? -10.913 2.403 21.203 1.00 90.62 186 PRO A O 1
ATOM 1402 N N . ILE A 1 187 ? -8.725 2.897 21.326 1.00 92.50 187 ILE A N 1
ATOM 1403 C CA . ILE A 1 187 ? -8.224 1.521 21.239 1.00 92.50 187 ILE A CA 1
ATOM 1404 C C . ILE A 1 187 ? -7.586 1.088 22.555 1.00 92.50 187 ILE A C 1
ATOM 1406 O O . ILE A 1 187 ? -7.026 1.900 23.293 1.00 92.50 187 ILE A O 1
ATOM 1410 N N . SER A 1 188 ? -7.709 -0.199 22.859 1.00 94.81 188 SER A N 1
ATOM 1411 C CA . SER A 1 188 ? -7.229 -0.779 24.105 1.00 94.81 188 SER A CA 1
ATOM 1412 C C . SER A 1 188 ? -5.703 -0.912 24.150 1.00 94.81 188 SER A C 1
ATOM 1414 O O . SER A 1 188 ? -5.051 -0.931 23.101 1.00 94.81 188 SER A O 1
ATOM 1416 N N . PRO A 1 189 ? -5.113 -1.067 25.352 1.00 95.44 189 PRO A N 1
ATOM 1417 C CA . PRO A 1 189 ? -3.688 -1.365 25.496 1.00 95.44 189 PRO A CA 1
ATOM 1418 C C . PRO A 1 189 ? -3.259 -2.625 24.734 1.00 95.44 189 PRO A C 1
ATOM 1420 O O . PRO A 1 189 ? -2.209 -2.626 24.101 1.00 95.44 189 PRO A O 1
ATOM 1423 N N . LEU A 1 190 ? -4.101 -3.666 24.724 1.00 96.62 190 LEU A N 1
ATOM 1424 C CA . LEU A 1 190 ? -3.825 -4.909 24.001 1.00 96.62 190 LEU A CA 1
ATOM 1425 C C . LEU A 1 190 ? -3.716 -4.676 22.487 1.00 96.62 190 LEU A C 1
ATOM 1427 O O . LEU A 1 190 ? -2.841 -5.237 21.830 1.00 96.62 190 LEU A O 1
ATOM 1431 N N . LEU A 1 191 ? -4.588 -3.830 21.928 1.00 96.69 191 LEU A N 1
ATOM 1432 C CA . LEU A 1 191 ? -4.532 -3.471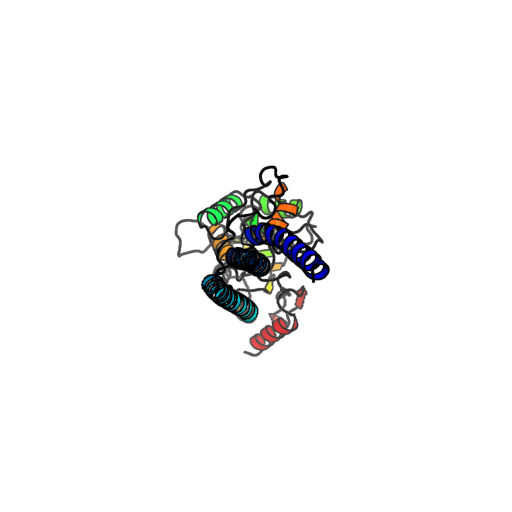 20.514 1.00 96.69 191 LEU A CA 1
ATOM 1433 C C . LEU A 1 191 ? -3.298 -2.628 20.183 1.00 96.69 191 LEU A C 1
ATOM 1435 O O . LEU A 1 191 ? -2.685 -2.861 19.144 1.00 96.69 191 LEU A O 1
ATOM 1439 N N . TRP A 1 192 ? -2.910 -1.696 21.057 1.00 96.69 192 TRP A N 1
ATOM 1440 C CA . TRP A 1 192 ? -1.661 -0.948 20.897 1.00 96.69 192 TRP A CA 1
ATOM 1441 C C . TRP A 1 192 ? -0.445 -1.875 20.866 1.00 96.69 192 TRP A C 1
ATOM 1443 O O . TRP A 1 192 ? 0.299 -1.844 19.889 1.00 96.69 192 TRP A O 1
ATOM 1453 N N . GLU A 1 193 ? -0.298 -2.750 21.863 1.00 96.81 193 GLU A N 1
ATOM 1454 C CA . GLU A 1 193 ? 0.811 -3.710 21.945 1.00 96.81 193 GLU A CA 1
ATOM 1455 C C . GLU A 1 193 ? 0.827 -4.634 20.713 1.00 96.81 193 GLU A C 1
ATOM 1457 O O . GLU A 1 193 ? 1.878 -4.887 20.123 1.00 96.81 193 GLU A O 1
ATOM 1462 N N . PHE A 1 194 ? -0.341 -5.097 20.251 1.00 97.75 194 PHE A N 1
ATOM 1463 C CA . PHE A 1 194 ? -0.425 -5.904 19.033 1.00 97.75 194 PHE A CA 1
ATOM 1464 C C . PHE A 1 194 ? 0.038 -5.119 17.800 1.00 97.75 194 PHE A C 1
ATOM 1466 O O . PHE A 1 194 ? 0.847 -5.630 17.030 1.00 97.75 194 PHE A O 1
ATOM 1473 N N . MET A 1 195 ? -0.426 -3.874 17.627 1.00 97.56 195 MET A N 1
ATOM 1474 C CA . MET A 1 195 ? -0.021 -3.000 16.520 1.00 97.56 195 MET A CA 1
ATOM 1475 C C . MET A 1 195 ? 1.486 -2.709 16.539 1.00 97.56 195 MET A C 1
ATOM 1477 O O . MET A 1 195 ? 2.115 -2.738 15.486 1.00 97.56 195 MET A O 1
ATOM 1481 N N . GLU A 1 196 ? 2.080 -2.495 17.712 1.00 97.00 196 GLU A N 1
ATOM 1482 C CA . GLU A 1 196 ? 3.525 -2.281 17.879 1.00 97.00 196 GLU A CA 1
ATOM 1483 C C . GLU A 1 196 ? 4.369 -3.506 17.504 1.00 97.00 196 GLU A C 1
ATOM 1485 O O . GLU A 1 196 ? 5.506 -3.357 17.070 1.00 97.00 196 GLU A O 1
ATOM 1490 N N . ASN A 1 197 ? 3.818 -4.718 17.621 1.00 97.62 197 ASN A N 1
ATOM 1491 C CA . ASN A 1 197 ? 4.511 -5.953 17.244 1.00 97.62 197 ASN A CA 1
ATOM 1492 C C . ASN A 1 197 ? 4.330 -6.338 15.762 1.00 97.62 197 ASN A C 1
ATOM 1494 O O . ASN A 1 197 ? 5.008 -7.255 15.294 1.00 97.62 197 ASN A O 1
ATOM 1498 N N . VAL A 1 198 ? 3.414 -5.691 15.030 1.00 97.44 198 VAL A N 1
ATOM 1499 C CA . VAL A 1 198 ? 3.142 -5.997 13.610 1.00 97.44 198 VAL A CA 1
ATOM 1500 C C . VAL A 1 198 ? 3.496 -4.865 12.647 1.00 97.44 198 VAL A C 1
ATOM 1502 O O . VAL A 1 198 ? 3.523 -5.110 11.441 1.00 97.44 198 VAL A O 1
ATOM 1505 N N . TYR A 1 199 ? 3.746 -3.651 13.149 1.00 97.56 199 TYR A N 1
ATOM 1506 C CA . TYR A 1 199 ? 4.113 -2.490 12.339 1.00 97.56 199 TYR A CA 1
ATOM 1507 C C . TYR A 1 199 ? 5.537 -1.997 12.596 1.00 97.56 199 TYR A C 1
ATOM 1509 O O . TYR A 1 199 ? 5.949 -1.940 13.755 1.00 97.56 199 TYR A O 1
ATOM 1517 N N . PRO A 1 200 ? 6.238 -1.514 11.550 1.00 97.56 200 PRO A N 1
ATOM 1518 C CA . PRO A 1 200 ? 5.867 -1.565 10.125 1.00 97.56 200 PRO A CA 1
ATOM 1519 C C . PRO A 1 200 ? 5.859 -3.004 9.571 1.00 97.56 200 PRO A C 1
ATOM 1521 O O . PRO A 1 200 ? 6.510 -3.881 10.134 1.00 97.56 200 PRO A O 1
ATOM 1524 N N . GLY A 1 201 ? 5.095 -3.266 8.501 1.00 96.25 201 GLY A N 1
ATOM 1525 C CA . GLY A 1 201 ? 5.156 -4.561 7.811 1.00 96.25 201 GLY A CA 1
ATOM 1526 C C . GLY A 1 201 ? 3.904 -5.011 7.056 1.00 96.25 201 GLY A C 1
ATOM 1527 O O . GLY A 1 201 ? 2.970 -4.252 6.784 1.00 96.25 201 GLY A O 1
ATOM 1528 N N . GLY A 1 202 ? 3.894 -6.308 6.732 1.00 96.62 202 GLY A N 1
ATOM 1529 C CA . GLY A 1 202 ? 2.926 -7.009 5.878 1.00 96.62 202 GLY A CA 1
ATOM 1530 C C . GLY A 1 202 ? 1.544 -7.309 6.470 1.00 96.62 202 GLY A C 1
ATOM 1531 O O . GLY A 1 202 ? 0.792 -8.083 5.879 1.00 96.62 202 GLY A O 1
ATOM 1532 N N . ILE A 1 203 ? 1.183 -6.745 7.625 1.00 98.31 203 ILE A N 1
ATOM 1533 C CA . ILE A 1 203 ? -0.124 -6.953 8.274 1.00 98.31 203 ILE A CA 1
ATOM 1534 C C . ILE A 1 203 ? -0.926 -5.655 8.192 1.00 98.31 203 ILE A C 1
ATOM 1536 O O . ILE A 1 203 ? -0.364 -4.582 8.315 1.00 98.31 203 ILE A O 1
ATOM 1540 N N . GLY A 1 204 ? -2.235 -5.717 7.967 1.00 97.88 204 GLY A N 1
ATOM 1541 C CA . GLY A 1 204 ? -3.134 -4.576 8.123 1.00 97.88 204 GLY A CA 1
ATOM 1542 C C . GLY A 1 204 ? -4.241 -4.877 9.125 1.00 97.88 204 GLY A C 1
ATOM 1543 O O . GLY A 1 204 ? -4.871 -5.935 9.070 1.00 97.88 204 GLY A O 1
ATOM 1544 N N . CYS A 1 205 ? -4.496 -3.932 10.024 1.00 98.38 205 CYS A N 1
ATOM 1545 C CA . CYS A 1 205 ? -5.423 -4.090 11.140 1.00 98.38 205 CYS A CA 1
ATOM 1546 C C . CYS A 1 205 ? -6.722 -3.341 10.850 1.00 98.38 205 CYS A C 1
ATOM 1548 O O . CYS A 1 205 ? -6.715 -2.124 10.658 1.00 98.38 205 CYS A O 1
ATOM 1550 N N . ILE A 1 206 ? -7.844 -4.057 10.858 1.00 98.06 206 ILE A N 1
ATOM 1551 C CA . ILE A 1 206 ? -9.180 -3.464 10.860 1.00 98.06 206 ILE A CA 1
ATOM 1552 C C . ILE A 1 206 ? -9.543 -3.119 12.300 1.00 98.06 206 ILE A C 1
ATOM 1554 O O . ILE A 1 206 ? -9.629 -3.998 13.159 1.00 98.06 206 ILE A O 1
ATOM 1558 N N . ILE A 1 207 ? -9.788 -1.838 12.546 1.00 96.69 207 ILE A N 1
ATOM 1559 C CA . ILE A 1 207 ? -10.160 -1.294 13.853 1.00 96.69 207 ILE A CA 1
ATOM 1560 C C . ILE A 1 207 ? -11.463 -0.503 13.748 1.00 96.69 207 ILE A C 1
ATOM 1562 O O . ILE A 1 207 ? -11.928 -0.193 12.647 1.00 96.69 207 ILE A O 1
ATOM 1566 N N . LYS A 1 208 ? -12.071 -0.179 14.895 1.00 95.75 208 LYS A N 1
ATOM 1567 C CA . LYS A 1 208 ? -13.304 0.617 14.942 1.00 95.75 208 LYS A CA 1
ATOM 1568 C C . LYS A 1 208 ? -13.045 2.020 14.389 1.00 95.75 208 LYS A C 1
ATOM 1570 O O . LYS A 1 208 ? -12.144 2.729 14.841 1.00 95.75 208 LYS A O 1
ATOM 1575 N N . LYS A 1 209 ? -13.847 2.416 13.406 1.00 94.00 209 LYS A N 1
ATOM 1576 C CA . LYS A 1 209 ? -13.820 3.752 12.816 1.00 94.00 209 LYS A CA 1
ATOM 1577 C C . LYS A 1 209 ? -14.544 4.726 13.742 1.00 94.00 209 LYS A C 1
ATOM 1579 O O . LYS A 1 209 ? -15.523 4.372 14.389 1.00 94.00 209 LYS A O 1
ATOM 1584 N N . GLY A 1 210 ? -14.058 5.958 13.812 1.00 92.56 210 GLY A N 1
ATOM 1585 C CA . GLY A 1 210 ? -14.705 7.015 14.580 1.00 92.56 210 GLY A CA 1
ATOM 1586 C C . GLY A 1 210 ? -14.174 8.391 14.213 1.00 92.56 210 GLY A C 1
ATOM 1587 O O . GLY A 1 210 ? -13.260 8.520 13.401 1.00 92.56 210 GLY A O 1
ATOM 1588 N N . GLU A 1 211 ? -14.724 9.423 14.849 1.00 90.94 211 GLU A N 1
ATOM 1589 C CA . GLU A 1 211 ? -14.395 10.832 14.581 1.00 90.94 211 GLU A CA 1
ATOM 1590 C C . GLU A 1 211 ? -12.905 11.164 14.756 1.00 90.94 211 GLU A C 1
ATOM 1592 O O . GLU A 1 211 ? -12.393 12.068 14.098 1.00 90.94 211 GLU A O 1
ATOM 1597 N N . TRP A 1 212 ? -12.188 10.389 15.577 1.00 90.06 212 TRP A N 1
ATOM 1598 C CA . TRP A 1 212 ? -10.731 10.460 15.718 1.00 90.06 212 TRP A CA 1
ATOM 1599 C C . TRP A 1 212 ? -10.007 10.357 14.365 1.00 90.06 212 TRP A C 1
ATOM 1601 O O . TRP A 1 212 ? -8.988 11.012 14.162 1.00 90.06 212 TRP A O 1
ATOM 1611 N N . LEU A 1 213 ? -10.559 9.604 13.405 1.00 91.00 213 LEU A N 1
ATOM 1612 C CA . LEU A 1 213 ? -9.945 9.391 12.097 1.00 91.00 213 LEU A CA 1
ATOM 1613 C C . LEU A 1 213 ? -9.842 10.695 11.301 1.00 91.00 213 LEU A C 1
ATOM 1615 O O . LEU A 1 213 ? -8.881 10.877 10.561 1.00 91.00 213 LEU A O 1
ATOM 1619 N N . LYS A 1 214 ? -10.778 11.637 11.481 1.00 87.94 214 LYS A N 1
ATOM 1620 C CA . LYS A 1 214 ? -10.730 12.943 10.800 1.00 87.94 214 LYS A CA 1
ATOM 1621 C C . LYS A 1 214 ? -9.460 13.723 11.158 1.00 87.94 214 LYS A C 1
ATOM 1623 O O . LYS A 1 214 ? -8.922 14.402 10.289 1.00 87.94 214 LYS A O 1
ATOM 1628 N N . LYS A 1 215 ? -8.964 13.538 12.389 1.00 82.19 215 LYS A N 1
ATOM 1629 C CA . LYS A 1 215 ? -7.759 14.177 12.944 1.00 82.19 215 LYS A CA 1
ATOM 1630 C C . LYS A 1 215 ? -6.456 13.456 12.586 1.00 82.19 215 LYS A C 1
ATOM 1632 O O . LYS A 1 215 ? -5.369 13.971 12.841 1.00 82.19 215 LYS A O 1
ATOM 1637 N N . LEU A 1 216 ? -6.539 12.247 12.025 1.00 81.50 216 LEU A N 1
ATOM 1638 C CA . LEU A 1 216 ? -5.378 11.419 11.701 1.00 81.50 216 LEU A CA 1
ATOM 1639 C C . LEU A 1 216 ? -4.514 12.110 10.644 1.00 81.50 216 LEU A C 1
ATOM 1641 O O . LEU A 1 216 ? -4.897 12.138 9.480 1.00 81.50 216 LEU A O 1
ATOM 1645 N N . GLY A 1 217 ? -3.364 12.649 11.055 1.00 63.03 217 GLY A N 1
ATOM 1646 C CA . GLY A 1 217 ? -2.449 13.411 10.199 1.00 63.03 217 GLY A CA 1
ATOM 1647 C C . GLY A 1 217 ? -2.325 14.898 10.549 1.00 63.03 217 GLY A C 1
ATOM 1648 O O . GLY A 1 217 ? -1.446 15.547 10.003 1.00 63.03 217 GLY A O 1
ATOM 1649 N N . GLU A 1 218 ? -3.110 15.433 11.494 1.00 62.53 218 GLU A N 1
ATOM 1650 C CA . GLU A 1 218 ? -3.037 16.851 11.913 1.00 62.53 218 GLU A CA 1
ATOM 1651 C C . GLU A 1 218 ? -1.759 17.216 12.692 1.00 62.53 218 GLU A C 1
ATOM 1653 O O . GLU A 1 218 ? -1.470 18.391 12.919 1.00 62.53 218 GLU A O 1
ATOM 1658 N N . MET A 1 219 ? -0.964 16.224 13.100 1.00 51.69 219 MET A N 1
ATOM 1659 C CA . MET A 1 219 ? 0.165 16.416 14.003 1.00 51.69 219 MET A CA 1
ATOM 1660 C C . MET A 1 219 ? 1.486 15.997 13.359 1.00 51.69 219 MET A C 1
ATOM 1662 O O . MET A 1 219 ? 1.857 14.828 13.370 1.00 51.69 219 MET A O 1
ATOM 1666 N N . ASN A 1 220 ? 2.249 16.979 12.877 1.00 47.62 220 ASN A N 1
ATOM 1667 C CA . ASN A 1 220 ? 3.693 16.836 12.719 1.00 47.62 220 ASN A CA 1
ATOM 1668 C C . ASN A 1 220 ? 4.394 18.075 13.298 1.00 47.62 220 ASN A C 1
ATOM 1670 O O . ASN A 1 220 ? 4.604 19.076 12.619 1.00 47.62 220 ASN A O 1
ATOM 1674 N N . ARG A 1 221 ? 4.731 18.027 14.596 1.00 45.94 221 ARG A N 1
ATOM 1675 C CA . ARG A 1 221 ? 5.411 19.127 15.313 1.00 45.94 221 ARG A CA 1
ATOM 1676 C C . ARG A 1 221 ? 6.848 19.377 14.832 1.00 45.94 221 ARG A C 1
ATOM 1678 O O . ARG A 1 221 ? 7.415 20.405 15.182 1.00 45.94 221 ARG A O 1
ATOM 1685 N N . MET A 1 222 ? 7.433 18.466 14.050 1.00 46.81 222 MET A N 1
ATOM 1686 C CA . MET A 1 222 ? 8.849 18.521 13.666 1.00 46.81 222 MET A CA 1
ATOM 1687 C C . MET A 1 222 ? 9.103 19.192 12.304 1.00 46.81 222 MET A C 1
ATOM 1689 O O . MET A 1 222 ? 10.246 19.504 11.981 1.00 46.81 222 MET A O 1
ATOM 1693 N N . ARG A 1 223 ? 8.069 19.436 11.483 1.00 46.94 223 ARG A N 1
ATOM 1694 C CA . ARG A 1 223 ? 8.218 20.077 10.162 1.00 46.94 223 ARG A CA 1
ATOM 1695 C C . ARG A 1 223 ? 7.182 21.193 9.964 1.00 46.94 223 ARG A C 1
ATOM 1697 O O . ARG A 1 223 ? 6.082 20.918 9.496 1.00 46.94 223 ARG A O 1
ATOM 1704 N N . PRO A 1 224 ? 7.521 22.459 10.267 1.00 38.16 224 PRO A N 1
ATOM 1705 C CA . PRO A 1 224 ? 6.588 23.591 10.237 1.00 38.16 224 PRO A CA 1
ATOM 1706 C C . PRO A 1 224 ? 6.181 24.080 8.829 1.00 38.16 224 PRO A C 1
ATOM 1708 O O . PRO A 1 224 ? 5.732 25.213 8.696 1.00 38.16 224 PRO A O 1
ATOM 1711 N N . LEU A 1 225 ? 6.315 23.270 7.768 1.00 38.19 225 LEU A N 1
ATOM 1712 C CA . LEU A 1 225 ? 6.055 23.721 6.389 1.00 38.19 225 LEU A CA 1
ATOM 1713 C C . LEU A 1 225 ? 4.788 23.150 5.737 1.00 38.19 225 LEU A C 1
ATOM 1715 O O . LEU A 1 225 ? 4.512 23.444 4.579 1.00 38.19 225 LEU A O 1
ATOM 1719 N N . SER A 1 226 ? 3.991 22.351 6.441 1.00 40.47 226 SER A N 1
ATOM 1720 C CA . SER A 1 226 ? 2.678 21.939 5.934 1.00 40.47 226 SER A CA 1
ATOM 1721 C C . SER A 1 226 ? 1.718 21.710 7.088 1.00 40.47 226 SER A C 1
ATOM 1723 O O . SER A 1 226 ? 1.928 20.854 7.942 1.00 40.47 226 SER A O 1
ATOM 1725 N N . VAL A 1 227 ? 0.633 22.480 7.099 1.00 39.69 227 VAL A N 1
ATOM 1726 C CA . VAL A 1 227 ? -0.575 22.135 7.846 1.00 39.69 227 VAL A CA 1
ATOM 1727 C C . VAL A 1 227 ? -1.124 20.874 7.183 1.00 39.69 227 VAL A C 1
ATOM 1729 O O . VAL A 1 227 ? -1.801 20.938 6.158 1.00 39.69 227 VAL A O 1
ATOM 1732 N N . PHE A 1 228 ? -0.743 19.706 7.689 1.00 50.53 228 PHE A N 1
ATOM 1733 C CA . PHE A 1 228 ? -1.297 18.453 7.205 1.00 50.53 228 PHE A CA 1
ATOM 1734 C C . PHE A 1 228 ? -2.748 18.375 7.678 1.00 50.53 228 PHE A C 1
ATOM 1736 O O . PHE A 1 228 ? -3.020 18.201 8.858 1.00 50.53 228 PHE A O 1
ATOM 1743 N N . GLN A 1 229 ? -3.704 18.550 6.766 1.00 54.41 229 GLN A N 1
ATOM 1744 C CA . GLN A 1 229 ? -5.065 18.082 7.014 1.00 54.41 229 GLN A CA 1
ATOM 1745 C C . GLN A 1 229 ? -5.029 16.556 7.074 1.00 54.41 229 GLN A C 1
ATOM 1747 O O . GLN A 1 229 ? -4.399 15.925 6.219 1.00 54.41 229 GLN A O 1
ATOM 1752 N N . GLY A 1 230 ? -5.664 15.990 8.101 1.00 66.56 230 GLY A N 1
ATOM 1753 C CA . GLY A 1 230 ? -5.761 14.549 8.274 1.00 66.56 230 GLY A CA 1
ATOM 1754 C C . GLY A 1 230 ? -6.628 13.867 7.212 1.00 66.56 230 GLY A C 1
ATOM 1755 O O . GLY A 1 230 ? -6.832 14.394 6.120 1.00 66.56 230 GLY A O 1
ATOM 1756 N N . VAL A 1 231 ? -7.207 12.703 7.527 1.00 80.00 231 VAL A N 1
ATOM 1757 C CA . VAL A 1 231 ? -8.162 12.048 6.606 1.00 80.00 231 VAL A CA 1
ATOM 1758 C C . VAL A 1 231 ? -9.331 12.978 6.260 1.00 80.00 231 VAL A C 1
ATOM 1760 O O . VAL A 1 231 ? -9.829 12.923 5.139 1.00 80.00 231 VAL A O 1
ATOM 1763 N N . GLY A 1 232 ? -9.733 13.862 7.185 1.00 80.62 232 GLY A N 1
ATOM 1764 C CA . GLY A 1 232 ? -10.566 15.033 6.902 1.00 80.62 232 GLY A CA 1
ATOM 1765 C C . GLY A 1 232 ? -11.770 14.744 6.001 1.00 80.62 232 GLY A C 1
ATOM 1766 O O . GLY A 1 232 ? -12.657 13.962 6.353 1.00 80.62 232 GLY A O 1
ATOM 1767 N N . ALA A 1 233 ? -11.788 15.372 4.823 1.00 82.56 233 ALA A N 1
ATOM 1768 C CA . ALA A 1 233 ? -12.865 15.248 3.843 1.00 82.56 233 ALA A CA 1
ATOM 1769 C C . ALA A 1 233 ? -13.038 13.816 3.295 1.00 82.56 233 ALA A C 1
ATOM 1771 O O . ALA A 1 233 ? -14.150 13.427 2.938 1.00 82.56 233 ALA A O 1
ATOM 1772 N N . GLY A 1 234 ? -11.971 13.011 3.248 1.00 86.12 234 GLY A N 1
ATOM 1773 C CA . GLY A 1 234 ? -11.993 11.627 2.768 1.00 86.12 234 GLY A CA 1
ATOM 1774 C C . GLY A 1 234 ? -12.625 10.627 3.737 1.00 86.12 234 GLY A C 1
ATOM 1775 O O . GLY A 1 234 ? -12.828 9.473 3.364 1.00 86.12 234 GLY A O 1
ATOM 1776 N N . TYR A 1 235 ? -12.981 11.046 4.959 1.00 90.56 235 TYR A N 1
ATOM 1777 C CA . TYR A 1 235 ? -13.509 10.174 6.017 1.00 90.56 235 TYR A CA 1
ATOM 1778 C C . TYR A 1 235 ? -14.670 9.280 5.560 1.00 90.56 235 TYR A C 1
ATOM 1780 O O . TYR A 1 235 ? -14.725 8.101 5.909 1.00 90.56 235 TYR A O 1
ATOM 1788 N N . SER A 1 236 ? -15.601 9.811 4.765 1.00 90.50 236 SER A N 1
ATOM 1789 C CA . SER A 1 236 ? -16.765 9.064 4.270 1.00 90.50 236 SER A CA 1
ATOM 1790 C C . SER A 1 236 ? -16.444 8.098 3.123 1.00 90.50 236 SER A C 1
ATOM 1792 O O . SER A 1 236 ? -17.274 7.254 2.801 1.00 90.50 236 SER A O 1
ATOM 1794 N N . ARG A 1 237 ? -15.259 8.202 2.507 1.00 92.88 237 ARG A N 1
ATOM 1795 C CA . ARG A 1 237 ? -14.852 7.426 1.322 1.00 92.88 237 ARG A CA 1
ATOM 1796 C C . ARG A 1 237 ? -13.867 6.289 1.626 1.00 92.88 237 ARG A C 1
ATOM 1798 O O . ARG A 1 237 ? -13.570 5.498 0.732 1.00 92.88 237 ARG A O 1
ATOM 1805 N N . VAL A 1 238 ? -13.383 6.187 2.866 1.00 93.75 238 VAL A N 1
ATOM 1806 C CA . VAL A 1 238 ? -12.461 5.132 3.326 1.00 93.75 238 VAL A CA 1
ATOM 1807 C C . VAL A 1 238 ? -13.098 4.248 4.393 1.00 93.75 238 VAL A C 1
ATOM 1809 O O . VAL A 1 238 ? -13.878 4.722 5.223 1.00 93.75 238 VAL A O 1
ATOM 1812 N N . GLY A 1 239 ? -12.725 2.968 4.420 1.00 94.06 239 GLY A N 1
ATOM 1813 C CA . GLY A 1 239 ? -13.295 1.995 5.349 1.00 94.06 239 GLY A CA 1
ATOM 1814 C C . GLY A 1 239 ? -14.786 1.747 5.116 1.00 94.06 239 GLY A C 1
ATOM 1815 O O . GLY A 1 239 ? -15.350 2.122 4.092 1.00 94.06 239 GLY A O 1
ATOM 1816 N N . THR A 1 240 ? -15.418 1.094 6.083 1.00 93.56 240 THR A N 1
ATOM 1817 C CA . THR A 1 240 ? -16.874 0.945 6.163 1.00 93.56 240 THR A CA 1
ATOM 1818 C C . THR A 1 240 ? -17.471 2.085 7.000 1.00 93.56 240 THR A C 1
ATOM 1820 O O . THR A 1 240 ? -16.794 3.072 7.316 1.00 93.56 240 THR A O 1
ATOM 1823 N N . GLN A 1 241 ? -18.747 1.969 7.368 1.00 90.50 241 GLN A N 1
ATOM 1824 C CA . GLN A 1 241 ? -19.364 2.863 8.346 1.00 90.50 241 GLN A CA 1
ATOM 1825 C C . GLN A 1 241 ? -18.749 2.690 9.747 1.00 90.50 241 GLN A C 1
ATOM 1827 O O . GLN A 1 241 ? -18.487 3.688 10.414 1.00 90.50 241 GLN A O 1
ATOM 1832 N N . ASP A 1 242 ? -18.431 1.451 10.139 1.00 94.06 242 ASP A N 1
ATOM 1833 C CA . ASP A 1 242 ? -18.061 1.104 11.520 1.00 94.06 242 ASP A CA 1
ATOM 1834 C C . ASP A 1 242 ? -16.577 0.765 11.704 1.00 94.06 242 ASP A C 1
ATOM 1836 O O . ASP A 1 242 ? -16.069 0.726 12.826 1.00 94.06 242 ASP A O 1
ATOM 1840 N N . SER A 1 243 ? -15.852 0.496 10.618 1.00 95.81 243 SER A N 1
ATOM 1841 C CA . SER A 1 243 ? -14.480 -0.006 10.683 1.00 95.81 243 SER A CA 1
ATOM 1842 C C . SER A 1 243 ? -13.577 0.529 9.577 1.00 95.81 243 SER A C 1
ATOM 1844 O O . SER A 1 243 ? -14.025 0.908 8.496 1.00 95.81 243 SER A O 1
ATOM 1846 N N . ILE A 1 244 ? -12.276 0.573 9.848 1.00 96.44 244 ILE A N 1
ATOM 1847 C CA . ILE A 1 244 ? -11.247 1.004 8.901 1.00 96.44 244 ILE A CA 1
ATOM 1848 C C . ILE A 1 244 ? -10.033 0.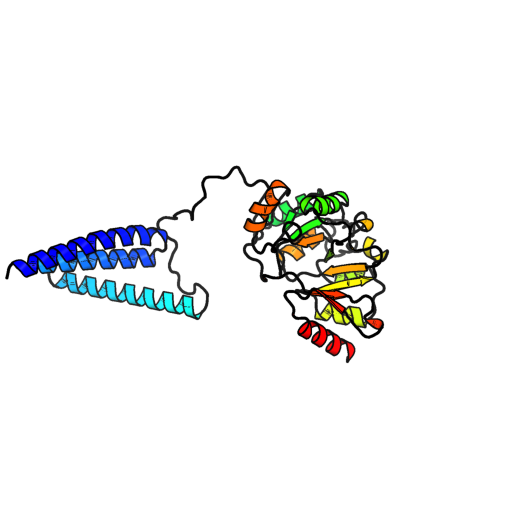086 9.015 1.00 96.44 244 ILE A C 1
ATOM 1850 O O . ILE A 1 244 ? -9.595 -0.230 10.118 1.00 96.44 244 ILE A O 1
ATOM 1854 N N . MET A 1 245 ? -9.493 -0.340 7.872 1.00 97.19 245 MET A N 1
ATOM 1855 C CA . MET A 1 245 ? -8.203 -1.024 7.804 1.00 97.19 245 MET A CA 1
ATOM 1856 C C . MET A 1 245 ? -7.088 0.017 7.726 1.00 97.19 245 MET A C 1
ATOM 1858 O O . MET A 1 245 ? -7.077 0.834 6.802 1.00 97.19 245 MET A O 1
ATOM 1862 N N . ILE A 1 246 ? -6.152 -0.051 8.668 1.00 96.69 246 ILE A N 1
ATOM 1863 C CA . ILE A 1 246 ? -4.943 0.775 8.710 1.00 96.69 246 ILE A CA 1
ATOM 1864 C C . ILE A 1 246 ? -3.728 -0.125 8.533 1.00 96.69 246 ILE A C 1
ATOM 1866 O O . ILE A 1 246 ? -3.751 -1.266 8.992 1.00 96.69 246 ILE A O 1
ATOM 1870 N N . ARG A 1 247 ? -2.684 0.377 7.871 1.00 97.62 247 ARG A N 1
ATOM 1871 C CA . ARG A 1 247 ? -1.372 -0.273 7.793 1.00 97.62 247 ARG A CA 1
ATOM 1872 C C . ARG A 1 247 ? -0.242 0.756 7.837 1.00 97.62 247 ARG A C 1
ATOM 1874 O O . ARG A 1 247 ? -0.373 1.836 7.267 1.00 97.62 247 ARG A O 1
ATOM 1881 N N . VAL A 1 248 ? 0.866 0.394 8.480 1.00 97.69 248 VAL A N 1
ATOM 1882 C CA . VAL A 1 248 ? 2.164 1.064 8.327 1.00 97.69 248 VAL A CA 1
ATOM 1883 C C . VAL A 1 248 ? 3.029 0.173 7.422 1.00 97.69 248 VAL A C 1
ATOM 1885 O O . VAL A 1 248 ? 3.386 -0.924 7.855 1.00 97.69 248 VAL A O 1
ATOM 1888 N N . PRO A 1 249 ? 3.302 0.565 6.165 1.00 97.12 249 PRO A N 1
ATOM 1889 C CA . PRO A 1 249 ? 4.106 -0.241 5.245 1.00 97.12 249 PRO A CA 1
ATOM 1890 C C . PRO A 1 249 ? 5.593 -0.204 5.623 1.00 97.12 249 PRO A C 1
ATOM 1892 O O . PRO A 1 249 ? 6.084 0.837 6.058 1.00 97.12 249 PRO A O 1
ATOM 1895 N N . ASP A 1 250 ? 6.319 -1.299 5.399 1.00 96.81 250 ASP A N 1
ATOM 1896 C CA . ASP A 1 250 ? 7.778 -1.371 5.582 1.00 96.81 250 ASP A CA 1
ATOM 1897 C C . ASP A 1 250 ? 8.547 -1.023 4.296 1.00 96.81 250 ASP A C 1
ATOM 1899 O O . ASP A 1 250 ? 9.441 -1.735 3.857 1.00 96.81 250 ASP A O 1
ATOM 1903 N N . LEU A 1 251 ? 8.160 0.079 3.642 1.00 96.31 251 LEU A N 1
ATOM 1904 C CA . LEU A 1 251 ? 8.856 0.589 2.459 1.00 96.31 251 LEU A CA 1
ATOM 1905 C C . LEU A 1 251 ? 9.187 2.065 2.637 1.00 96.31 251 LEU A C 1
ATOM 1907 O O . LEU A 1 251 ? 8.304 2.926 2.623 1.00 96.31 251 LEU A O 1
ATOM 1911 N N . THR A 1 252 ? 10.484 2.366 2.725 1.00 94.88 252 THR A N 1
ATOM 1912 C CA . THR A 1 252 ? 10.998 3.722 2.979 1.00 94.88 252 THR A CA 1
ATOM 1913 C C . THR A 1 252 ? 10.439 4.750 1.992 1.00 94.88 252 THR A C 1
ATOM 1915 O O . THR A 1 252 ? 10.011 5.827 2.410 1.00 94.88 252 THR A O 1
ATOM 1918 N N . VAL A 1 253 ? 10.400 4.416 0.697 1.00 95.50 253 VAL A N 1
ATOM 1919 C CA . VAL A 1 253 ? 9.900 5.301 -0.370 1.00 95.50 253 VAL A CA 1
ATOM 1920 C C . VAL A 1 253 ? 8.430 5.669 -0.141 1.00 95.50 253 VAL A C 1
ATOM 1922 O O . VAL A 1 253 ? 8.071 6.847 -0.191 1.00 95.50 253 VAL A O 1
ATOM 1925 N N . LEU A 1 254 ? 7.583 4.684 0.170 1.00 96.06 254 LEU A N 1
ATOM 1926 C CA . LEU A 1 254 ? 6.158 4.904 0.412 1.00 96.06 254 LEU A CA 1
ATOM 1927 C C . LEU A 1 254 ? 5.904 5.657 1.721 1.00 96.06 254 LEU A C 1
ATOM 1929 O O . LEU A 1 254 ? 5.072 6.560 1.751 1.00 96.06 254 LEU A O 1
ATOM 1933 N N . VAL A 1 255 ? 6.640 5.336 2.786 1.00 95.25 255 VAL A N 1
ATOM 1934 C CA . VAL A 1 255 ? 6.568 6.053 4.070 1.00 95.25 255 VAL A CA 1
ATOM 1935 C C . VAL A 1 255 ? 6.886 7.539 3.876 1.00 95.25 255 VAL A C 1
ATOM 1937 O O . VAL A 1 255 ? 6.128 8.390 4.340 1.00 95.25 255 VAL A O 1
ATOM 1940 N N . HIS A 1 256 ? 7.937 7.865 3.116 1.00 93.31 256 HIS A N 1
ATOM 1941 C CA . HIS A 1 256 ? 8.276 9.255 2.800 1.00 93.31 256 HIS A CA 1
ATOM 1942 C C . HIS A 1 256 ? 7.200 9.936 1.948 1.00 93.31 256 HIS A C 1
ATOM 1944 O O . HIS A 1 256 ? 6.898 11.109 2.166 1.00 93.31 256 HIS A O 1
ATOM 1950 N N . LEU A 1 257 ? 6.589 9.216 1.003 1.00 93.94 257 LEU A N 1
ATOM 1951 C CA . LEU A 1 257 ? 5.477 9.745 0.217 1.00 93.94 257 LEU A CA 1
ATOM 1952 C C . LEU A 1 257 ? 4.266 10.082 1.101 1.00 93.94 257 LEU A C 1
ATOM 1954 O O . LEU A 1 257 ? 3.672 11.152 0.950 1.00 93.94 257 LEU A O 1
ATOM 1958 N N . ILE A 1 258 ? 3.927 9.205 2.052 1.00 93.75 258 ILE A N 1
ATOM 1959 C CA . ILE A 1 258 ? 2.864 9.429 3.043 1.00 93.75 258 ILE A CA 1
ATOM 1960 C C . ILE A 1 258 ? 3.211 10.631 3.932 1.00 93.75 258 ILE A C 1
ATOM 1962 O O . ILE A 1 258 ? 2.360 11.483 4.170 1.00 93.75 258 ILE A O 1
ATOM 1966 N N . ASP A 1 259 ? 4.465 10.780 4.360 1.00 90.31 259 ASP A N 1
ATOM 1967 C CA . ASP A 1 259 ? 4.898 11.955 5.128 1.00 90.31 259 ASP A CA 1
ATOM 1968 C C . ASP A 1 259 ? 4.764 13.271 4.346 1.00 90.31 259 ASP A C 1
ATOM 1970 O O . ASP A 1 259 ? 4.542 14.318 4.948 1.00 90.31 259 ASP A O 1
ATOM 1974 N N . MET A 1 260 ? 4.889 13.248 3.016 1.00 89.31 260 MET A N 1
ATOM 1975 C CA . MET A 1 260 ? 4.745 14.436 2.162 1.00 89.31 260 MET A CA 1
ATOM 1976 C C . MET A 1 260 ? 3.288 14.761 1.812 1.00 89.31 260 MET A C 1
ATOM 1978 O O . MET A 1 260 ? 2.960 15.910 1.512 1.00 89.31 260 MET A O 1
ATOM 1982 N N . THR A 1 261 ? 2.405 13.764 1.833 1.00 89.88 261 THR A N 1
ATOM 1983 C CA . THR A 1 261 ? 1.029 13.884 1.318 1.00 89.88 261 THR A CA 1
ATOM 1984 C C . THR A 1 261 ? -0.043 13.769 2.401 1.00 89.88 261 THR A C 1
ATOM 1986 O O . THR A 1 261 ? -1.161 14.252 2.201 1.00 89.88 261 THR A O 1
ATOM 1989 N N . GLY A 1 262 ? 0.297 13.231 3.572 1.00 89.44 262 GLY A N 1
ATOM 1990 C CA . GLY A 1 262 ? -0.643 12.757 4.587 1.00 89.44 262 GLY A CA 1
ATOM 1991 C C . GLY A 1 262 ? -1.082 11.306 4.331 1.00 89.44 262 GLY A C 1
ATOM 1992 O O . GLY A 1 262 ? -0.592 10.666 3.401 1.00 89.44 262 GLY A O 1
ATOM 1993 N N . PRO A 1 263 ? -2.020 10.768 5.134 1.00 93.50 263 PRO A N 1
ATOM 1994 C CA . PRO A 1 263 ? -2.521 9.409 4.952 1.00 93.50 263 PRO A CA 1
ATOM 1995 C C . PRO A 1 263 ? -3.020 9.159 3.525 1.00 93.50 263 PRO A C 1
ATOM 1997 O O . PRO A 1 263 ? -3.765 9.966 2.953 1.00 93.50 263 PRO A O 1
ATOM 2000 N N . LEU A 1 264 ? -2.646 8.012 2.967 1.00 95.88 264 LEU A N 1
ATOM 2001 C CA . LEU A 1 264 ? -3.020 7.621 1.611 1.00 95.88 264 LEU A CA 1
ATOM 2002 C C . LEU A 1 264 ? -4.126 6.573 1.649 1.00 95.88 264 LEU A C 1
ATOM 2004 O O . LEU A 1 264 ? -4.012 5.564 2.342 1.00 95.88 264 LEU A O 1
ATOM 2008 N N . ALA A 1 265 ? -5.184 6.804 0.878 1.00 96.69 265 ALA A N 1
ATOM 2009 C CA . ALA A 1 265 ? -6.217 5.824 0.594 1.00 96.69 265 ALA A CA 1
ATOM 2010 C C . ALA A 1 265 ? -5.680 4.862 -0.474 1.00 96.69 265 ALA A C 1
ATOM 2012 O O . ALA A 1 265 ? -5.317 5.298 -1.570 1.00 96.69 265 ALA A O 1
ATOM 2013 N N . ILE A 1 266 ? -5.579 3.574 -0.137 1.00 94.88 266 ILE A N 1
ATOM 2014 C CA . ILE A 1 266 ? -4.772 2.605 -0.883 1.00 94.88 266 ILE A CA 1
ATOM 2015 C C . ILE A 1 266 ? -5.546 1.322 -1.218 1.00 94.88 266 ILE A C 1
ATOM 2017 O O . ILE A 1 266 ? -6.371 0.817 -0.457 1.00 94.88 266 ILE A O 1
ATOM 2021 N N . THR A 1 267 ? -5.266 0.772 -2.398 1.00 94.25 267 THR A N 1
ATOM 2022 C CA . THR A 1 267 ? -5.689 -0.565 -2.843 1.00 94.25 267 THR A CA 1
ATOM 2023 C C . THR A 1 267 ? -4.676 -1.105 -3.854 1.00 94.25 267 THR A C 1
ATOM 2025 O O . THR A 1 267 ? -3.940 -0.318 -4.429 1.00 94.25 267 THR A O 1
ATOM 2028 N N . SER A 1 268 ? -4.614 -2.414 -4.107 1.00 91.12 268 SER A N 1
ATOM 2029 C CA . SER A 1 268 ? -3.655 -2.982 -5.071 1.00 91.12 268 SER A CA 1
ATOM 2030 C C . SER A 1 268 ? -3.785 -2.384 -6.486 1.00 91.12 268 SER A C 1
ATOM 2032 O O . SER A 1 268 ? -4.861 -1.939 -6.891 1.00 91.12 268 SER A O 1
ATOM 2034 N N . ALA A 1 269 ? -2.691 -2.337 -7.246 1.00 86.94 269 ALA A N 1
ATOM 2035 C CA . ALA A 1 269 ? -2.609 -1.718 -8.573 1.00 86.94 269 ALA A CA 1
ATOM 2036 C C . ALA A 1 269 ? -2.919 -2.692 -9.716 1.00 86.94 269 ALA A C 1
ATOM 2038 O O . ALA A 1 269 ? -2.135 -2.863 -10.645 1.00 86.94 269 ALA A O 1
ATOM 2039 N N . ASN A 1 270 ? -4.077 -3.330 -9.644 1.00 83.06 270 ASN A N 1
ATOM 2040 C CA . ASN A 1 270 ? -4.610 -4.271 -10.625 1.00 83.06 270 ASN A CA 1
ATOM 2041 C C . ASN A 1 270 ? -6.079 -3.949 -10.935 1.00 83.06 270 ASN A C 1
ATOM 2043 O O . ASN A 1 270 ? -6.776 -3.398 -10.073 1.00 83.06 270 ASN A O 1
ATOM 2047 N N . PRO A 1 271 ? -6.586 -4.310 -12.125 1.00 78.56 271 PRO A N 1
ATOM 2048 C CA . PRO A 1 271 ? -8.025 -4.387 -12.361 1.00 78.56 271 PRO A CA 1
ATOM 2049 C C . PRO A 1 271 ? -8.716 -5.293 -11.324 1.00 78.56 271 PRO A C 1
ATOM 2051 O O . PRO A 1 271 ? -8.112 -6.224 -10.783 1.00 78.56 271 PRO A O 1
ATOM 2054 N N . SER A 1 272 ? -9.973 -4.999 -10.976 1.00 76.31 272 SER A N 1
ATOM 2055 C CA . SER A 1 272 ? -10.688 -5.746 -9.932 1.00 76.31 272 SER A CA 1
ATOM 2056 C C . SER A 1 272 ? -10.853 -7.222 -10.313 1.00 76.31 272 SER A C 1
ATOM 2058 O O . SER A 1 272 ? -11.480 -7.542 -11.315 1.00 76.31 272 SER A O 1
ATOM 2060 N N . GLY A 1 273 ? -10.319 -8.119 -9.478 1.00 74.25 273 GLY A N 1
ATOM 2061 C CA . GLY A 1 273 ? -10.400 -9.572 -9.674 1.00 74.25 273 GLY A CA 1
ATOM 2062 C C . GLY A 1 273 ? -9.213 -10.190 -10.418 1.00 74.25 273 GLY A C 1
ATOM 2063 O O . GLY A 1 273 ? -9.142 -11.411 -10.503 1.00 74.25 273 GLY A O 1
ATOM 2064 N N . GLU A 1 274 ? -8.273 -9.381 -10.908 1.00 81.94 274 GLU A N 1
ATOM 2065 C CA . GLU A 1 274 ? -7.058 -9.867 -11.567 1.00 81.94 274 GLU A CA 1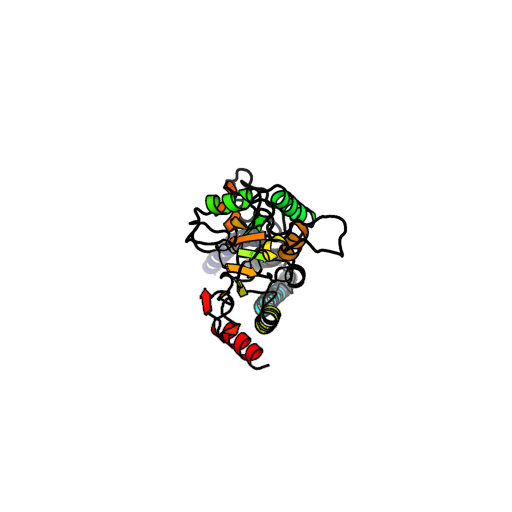
ATOM 2066 C C . GLU A 1 274 ? -5.892 -10.082 -10.593 1.00 81.94 274 GLU A C 1
ATOM 2068 O O . GLU A 1 274 ? -5.942 -9.684 -9.429 1.00 81.94 274 GLU A O 1
ATOM 2073 N N . VAL A 1 275 ? -4.808 -10.683 -11.088 1.00 86.94 275 VAL A N 1
ATOM 2074 C CA . VAL A 1 275 ? -3.553 -10.866 -10.342 1.00 86.94 275 VAL A CA 1
ATOM 2075 C C . VAL A 1 275 ? -2.959 -9.509 -9.962 1.00 86.94 275 VAL A C 1
ATOM 2077 O O . VAL A 1 275 ? -2.955 -8.583 -10.780 1.00 86.94 275 VAL A O 1
ATOM 2080 N N . ASP A 1 276 ? -2.460 -9.399 -8.731 1.00 90.38 276 ASP A N 1
ATOM 2081 C CA . ASP A 1 276 ? -1.809 -8.190 -8.230 1.00 90.38 276 ASP A CA 1
ATOM 2082 C C . ASP A 1 276 ? -0.556 -7.835 -9.057 1.00 90.38 276 ASP A C 1
ATOM 2084 O O . ASP A 1 276 ? 0.110 -8.696 -9.634 1.00 90.38 276 ASP A O 1
ATOM 2088 N N . SER A 1 277 ? -0.255 -6.540 -9.142 1.00 93.00 277 SER A N 1
ATOM 2089 C CA . SER A 1 277 ? 0.925 -6.041 -9.852 1.00 93.00 277 SER A CA 1
ATOM 2090 C C . SER A 1 277 ? 2.129 -6.033 -8.916 1.00 93.00 277 SER A C 1
ATOM 2092 O O . SER A 1 277 ? 2.069 -5.410 -7.860 1.00 93.00 277 SER A O 1
ATOM 2094 N N . THR A 1 278 ? 3.223 -6.680 -9.310 1.00 94.69 278 THR A N 1
ATOM 2095 C CA . THR A 1 278 ? 4.474 -6.741 -8.529 1.00 94.69 278 THR A CA 1
ATOM 2096 C C . THR A 1 278 ? 5.591 -5.887 -9.126 1.00 94.69 278 THR A C 1
ATOM 2098 O O . THR A 1 278 ? 6.607 -5.682 -8.475 1.00 94.69 278 THR A O 1
ATOM 2101 N N . HIS A 1 279 ? 5.399 -5.333 -10.325 1.00 95.06 279 HIS A N 1
ATOM 2102 C CA . HIS A 1 279 ? 6.346 -4.436 -10.989 1.00 95.06 279 HIS A CA 1
ATOM 2103 C C . HIS A 1 279 ? 5.622 -3.206 -11.553 1.00 95.06 279 HIS A C 1
ATOM 2105 O O . HIS A 1 279 ? 4.465 -3.300 -11.975 1.00 95.06 279 HIS A O 1
ATOM 2111 N N . HIS A 1 280 ? 6.299 -2.057 -11.611 1.00 95.44 280 HIS A N 1
ATOM 2112 C CA . HIS A 1 280 ? 5.722 -0.816 -12.147 1.00 95.44 280 HIS A CA 1
ATOM 2113 C C . HIS A 1 280 ? 5.263 -0.955 -13.606 1.00 95.44 280 HIS A C 1
ATOM 2115 O O . HIS A 1 280 ? 4.195 -0.454 -13.950 1.00 95.44 280 HIS A O 1
ATOM 2121 N N . ASP A 1 281 ? 5.977 -1.719 -14.436 1.00 94.75 281 ASP A N 1
ATOM 2122 C CA . ASP A 1 281 ? 5.569 -1.990 -15.826 1.00 94.75 281 ASP A CA 1
ATOM 2123 C C . ASP A 1 281 ? 4.211 -2.699 -15.926 1.00 94.75 281 ASP A C 1
ATOM 2125 O O . ASP A 1 281 ? 3.432 -2.449 -16.850 1.00 94.75 281 ASP A O 1
ATOM 2129 N N . MET A 1 282 ? 3.867 -3.550 -14.952 1.00 94.06 282 MET A N 1
ATOM 2130 C CA . MET A 1 282 ? 2.540 -4.175 -14.895 1.00 94.06 282 MET A CA 1
ATOM 2131 C C . MET A 1 282 ? 1.454 -3.130 -14.627 1.00 94.06 282 MET A C 1
ATOM 2133 O O . MET A 1 282 ? 0.368 -3.199 -15.199 1.00 94.06 282 MET A O 1
ATOM 2137 N N . VAL A 1 283 ? 1.749 -2.137 -13.784 1.00 94.81 283 VAL A N 1
ATOM 2138 C CA . VAL A 1 283 ? 0.827 -1.033 -13.497 1.00 94.81 283 VAL A CA 1
ATOM 2139 C C . VAL A 1 283 ? 0.663 -0.141 -14.724 1.00 94.81 283 VAL A C 1
ATOM 2141 O O . VAL A 1 283 ? -0.465 0.181 -15.094 1.00 94.81 283 VAL A O 1
ATOM 2144 N N . ILE A 1 284 ? 1.767 0.224 -15.379 1.00 94.44 284 ILE A N 1
ATOM 2145 C CA . ILE A 1 284 ? 1.770 1.083 -16.570 1.00 94.44 284 ILE A CA 1
ATOM 2146 C C . ILE A 1 284 ? 0.987 0.414 -17.704 1.00 94.44 284 ILE A C 1
ATOM 2148 O O . ILE A 1 284 ? 0.055 1.013 -18.240 1.00 94.44 284 ILE A O 1
ATOM 2152 N N . SER A 1 285 ? 1.292 -0.847 -18.014 1.00 91.75 285 SER A N 1
ATOM 2153 C CA . SER A 1 285 ? 0.632 -1.584 -19.100 1.00 91.75 285 SER A CA 1
ATOM 2154 C C . SER A 1 285 ? -0.867 -1.798 -18.866 1.00 91.75 285 SER A C 1
ATOM 2156 O O . SER A 1 285 ? -1.656 -1.685 -19.803 1.00 91.75 285 SER A O 1
ATOM 2158 N N . ARG A 1 286 ? -1.292 -2.080 -17.626 1.00 90.31 286 ARG A N 1
ATOM 2159 C CA . ARG A 1 286 ? -2.700 -2.398 -17.321 1.00 90.31 286 ARG A CA 1
ATOM 2160 C C . ARG A 1 286 ? -3.551 -1.174 -17.002 1.00 90.31 286 ARG A C 1
ATOM 2162 O O . ARG A 1 286 ? -4.729 -1.135 -17.351 1.00 90.31 286 ARG A O 1
ATOM 2169 N N . LEU A 1 287 ? -2.987 -0.191 -16.303 1.00 92.19 287 LEU A N 1
ATOM 2170 C CA . LEU A 1 287 ? -3.731 0.934 -15.729 1.00 92.19 287 LEU A CA 1
ATOM 2171 C C . LEU A 1 287 ? -3.189 2.306 -16.136 1.00 92.19 287 LEU A C 1
ATOM 2173 O O . LEU A 1 287 ? -3.884 3.289 -15.896 1.00 92.19 287 LEU A O 1
ATOM 2177 N N . GLY A 1 288 ? -2.020 2.405 -16.776 1.00 91.44 288 GLY A N 1
ATOM 2178 C CA . GLY A 1 288 ? -1.353 3.683 -17.055 1.00 91.44 288 GLY A CA 1
ATOM 2179 C C . GLY A 1 288 ? -2.233 4.711 -17.775 1.00 91.44 288 GLY A C 1
ATOM 2180 O O . GLY A 1 288 ? -2.241 5.873 -17.398 1.00 91.44 288 GLY A O 1
ATOM 2181 N N . HIS A 1 289 ? -3.081 4.282 -18.716 1.00 91.94 289 HIS A N 1
ATOM 2182 C CA . HIS A 1 289 ? -4.048 5.140 -19.431 1.00 91.94 289 HIS A CA 1
ATOM 2183 C C . HIS A 1 289 ? -5.142 5.770 -18.555 1.00 91.94 289 HIS A C 1
ATOM 2185 O O . HIS A 1 289 ? -5.869 6.649 -19.013 1.00 91.94 289 HIS A O 1
ATOM 2191 N N . LYS A 1 290 ? -5.288 5.328 -17.302 1.00 93.56 290 LYS A N 1
ATOM 2192 C CA . LYS A 1 290 ? -6.249 5.868 -16.331 1.00 93.56 290 LYS A CA 1
ATOM 2193 C C . LYS A 1 290 ? -5.579 6.647 -15.194 1.00 93.56 290 LYS A C 1
ATOM 2195 O O . LYS A 1 290 ? -6.291 7.256 -14.388 1.00 93.56 290 LYS A O 1
ATOM 2200 N N . LEU A 1 291 ? -4.251 6.598 -15.102 1.00 95.31 291 LEU A N 1
ATOM 2201 C CA . LEU A 1 291 ? -3.458 7.158 -14.009 1.00 95.31 291 LEU A CA 1
ATOM 2202 C C . LEU A 1 291 ? -2.735 8.423 -14.462 1.00 95.31 291 LEU A C 1
ATOM 2204 O O . LEU A 1 291 ? -2.382 8.571 -15.623 1.00 95.31 291 LEU A O 1
ATOM 2208 N N . GLU A 1 292 ? -2.480 9.331 -13.530 1.00 96.00 292 GLU A N 1
ATOM 2209 C CA . GLU A 1 292 ? -1.661 10.513 -13.805 1.00 96.00 292 GLU A CA 1
ATOM 2210 C C . GLU A 1 292 ? -0.162 10.219 -13.688 1.00 96.00 292 GLU A C 1
ATOM 2212 O O . GLU A 1 292 ? 0.654 10.832 -14.380 1.00 96.00 292 GLU A O 1
ATOM 2217 N N . GLY A 1 293 ? 0.214 9.254 -12.846 1.00 96.56 293 GLY A N 1
ATOM 2218 C CA . GLY A 1 293 ? 1.599 8.826 -12.737 1.00 96.56 293 GLY A CA 1
ATOM 2219 C C . GLY A 1 293 ? 1.803 7.496 -12.026 1.00 96.56 293 GLY A C 1
ATOM 2220 O O . GLY A 1 293 ? 0.926 7.005 -11.315 1.00 96.56 293 GLY A O 1
ATOM 2221 N N . VAL A 1 294 ? 2.982 6.911 -12.223 1.00 97.75 294 VAL A N 1
ATOM 2222 C CA . VAL A 1 294 ? 3.431 5.676 -11.572 1.00 97.75 294 VAL A CA 1
ATOM 2223 C C . VAL A 1 294 ? 4.850 5.878 -11.053 1.00 97.75 294 VAL A C 1
ATOM 2225 O O . VAL A 1 294 ? 5.771 6.118 -11.831 1.00 97.75 294 VAL A O 1
ATOM 2228 N N . LEU A 1 295 ? 5.045 5.776 -9.738 1.00 97.38 295 LEU A N 1
ATOM 2229 C CA . LEU A 1 295 ? 6.380 5.805 -9.144 1.00 97.38 295 LEU A CA 1
ATOM 2230 C C . LEU A 1 295 ? 7.094 4.483 -9.448 1.00 97.38 295 LEU A C 1
ATOM 2232 O O . LEU A 1 295 ? 6.671 3.431 -8.976 1.00 97.38 295 LEU A O 1
ATOM 2236 N N . CYS A 1 296 ? 8.157 4.537 -10.243 1.00 96.56 296 CYS A N 1
ATOM 2237 C CA . CYS A 1 296 ? 8.880 3.355 -10.704 1.00 96.56 296 CYS A CA 1
ATOM 2238 C C . CYS A 1 296 ? 9.982 2.977 -9.709 1.00 96.56 296 CYS A C 1
ATOM 2240 O O . CYS A 1 296 ? 10.927 3.749 -9.524 1.00 96.56 296 CYS A O 1
ATOM 2242 N N . ASP A 1 297 ? 9.862 1.797 -9.096 1.00 95.62 297 ASP A N 1
ATOM 2243 C CA . ASP A 1 297 ? 10.761 1.307 -8.034 1.00 95.62 297 ASP A CA 1
ATOM 2244 C C . ASP A 1 297 ? 11.196 -0.156 -8.236 1.00 95.62 297 ASP A C 1
ATOM 2246 O O . ASP A 1 297 ? 11.615 -0.823 -7.303 1.00 95.62 297 ASP A O 1
ATOM 2250 N N . GLY A 1 298 ? 11.083 -0.683 -9.459 1.00 94.00 298 GLY A N 1
ATOM 2251 C CA . GLY A 1 298 ? 11.421 -2.084 -9.741 1.00 94.00 298 GLY A CA 1
ATOM 2252 C C . GLY A 1 298 ? 10.368 -3.076 -9.241 1.00 94.00 298 GLY A C 1
ATOM 2253 O O . GLY A 1 298 ? 9.166 -2.782 -9.297 1.00 94.00 298 GLY A O 1
ATOM 2254 N N . GLU A 1 299 ? 10.832 -4.255 -8.826 1.00 93.56 299 GLU A N 1
ATOM 2255 C CA . GLU A 1 299 ? 10.020 -5.337 -8.259 1.00 93.56 299 GLU A CA 1
ATOM 2256 C C . GLU A 1 299 ? 9.599 -5.025 -6.818 1.00 93.56 299 GLU A C 1
ATOM 2258 O O . GLU A 1 299 ? 10.273 -4.288 -6.105 1.00 93.56 299 GLU A O 1
ATOM 2263 N N . SER A 1 300 ? 8.462 -5.576 -6.399 1.00 91.62 300 SER A N 1
ATOM 2264 C CA . SER A 1 300 ? 8.012 -5.510 -5.008 1.00 91.62 300 SER A CA 1
ATOM 2265 C C . SER A 1 300 ? 8.669 -6.616 -4.185 1.00 91.62 300 SER A C 1
ATOM 2267 O O . SER A 1 300 ? 8.974 -7.679 -4.725 1.00 91.62 300 SER A O 1
ATOM 2269 N N . ASP A 1 301 ? 8.815 -6.395 -2.879 1.00 89.81 301 ASP A N 1
ATOM 2270 C CA . ASP A 1 301 ? 9.457 -7.360 -1.974 1.00 89.81 301 ASP A CA 1
ATOM 2271 C C . ASP A 1 301 ? 8.671 -8.675 -1.835 1.00 89.81 301 ASP A C 1
ATOM 2273 O O . ASP A 1 301 ? 9.253 -9.733 -1.597 1.00 89.81 301 ASP A O 1
ATOM 2277 N N . GLU A 1 302 ? 7.346 -8.626 -2.013 1.00 92.06 302 GLU A N 1
ATOM 2278 C CA . GLU A 1 302 ? 6.469 -9.792 -1.954 1.00 92.06 302 GLU A CA 1
ATOM 2279 C C . GLU A 1 302 ? 5.677 -9.962 -3.255 1.00 92.06 302 GLU A C 1
ATOM 2281 O O . GLU A 1 302 ? 5.489 -9.047 -4.055 1.00 92.06 302 GLU A O 1
ATOM 2286 N N . VAL A 1 303 ? 5.132 -11.159 -3.454 1.00 90.00 303 VAL A N 1
ATOM 2287 C CA . VAL A 1 303 ? 4.250 -11.455 -4.600 1.00 90.00 303 VAL A CA 1
ATOM 2288 C C . VAL A 1 303 ? 2.768 -11.467 -4.228 1.00 90.00 303 VAL A C 1
ATOM 2290 O O . VAL A 1 303 ? 1.903 -11.498 -5.102 1.00 90.00 303 VAL A O 1
ATOM 2293 N N . VAL A 1 304 ? 2.461 -11.436 -2.927 1.00 92.50 304 VAL A N 1
ATOM 2294 C CA . VAL A 1 304 ? 1.098 -11.468 -2.384 1.00 92.50 304 VAL A CA 1
ATOM 2295 C C . VAL A 1 304 ? 0.858 -10.232 -1.526 1.00 92.50 304 VAL A C 1
ATOM 2297 O O . VAL A 1 304 ? 1.735 -9.770 -0.797 1.00 92.50 304 VAL A O 1
ATOM 2300 N N . ALA A 1 305 ? -0.360 -9.696 -1.582 1.00 93.94 305 ALA A N 1
ATOM 2301 C CA . ALA A 1 305 ? -0.771 -8.580 -0.743 1.00 93.94 305 ALA A CA 1
ATOM 2302 C C . ALA A 1 305 ? -0.701 -8.896 0.769 1.00 93.94 305 ALA A C 1
ATOM 2304 O O . ALA A 1 305 ? -0.627 -10.046 1.195 1.00 93.94 305 ALA A O 1
ATOM 2305 N N . SER A 1 306 ? -0.805 -7.855 1.597 1.00 96.25 306 SER A N 1
ATOM 2306 C CA . SER A 1 306 ? -0.748 -7.967 3.060 1.00 96.25 306 SER A CA 1
ATOM 2307 C C . SER A 1 306 ? -1.829 -8.855 3.683 1.00 96.25 306 SER A C 1
ATOM 2309 O O . SER A 1 306 ? -2.968 -8.943 3.208 1.00 96.25 306 SER A O 1
ATOM 2311 N N . THR A 1 307 ? -1.505 -9.447 4.825 1.00 97.88 307 THR A N 1
ATOM 2312 C CA . THR A 1 307 ? -2.466 -10.171 5.662 1.00 97.88 307 THR A CA 1
ATOM 2313 C C . THR A 1 307 ? -3.401 -9.187 6.355 1.00 97.88 307 THR A C 1
ATOM 2315 O O . THR A 1 307 ? -2.957 -8.182 6.903 1.00 97.88 307 THR A O 1
ATOM 2318 N N . VAL A 1 308 ? -4.707 -9.450 6.333 1.00 97.75 308 VAL A N 1
ATOM 2319 C CA . VAL A 1 308 ? -5.732 -8.560 6.898 1.00 97.75 308 VAL A CA 1
ATOM 2320 C C . VAL A 1 308 ? -6.340 -9.193 8.137 1.00 97.75 308 VAL A C 1
ATOM 2322 O O . VAL A 1 308 ? -6.911 -10.284 8.074 1.00 97.75 308 VAL A O 1
ATOM 2325 N N . VAL A 1 309 ? -6.261 -8.475 9.253 1.00 98.25 309 VAL A N 1
ATOM 2326 C CA . VAL A 1 309 ? -6.702 -8.938 10.569 1.00 98.25 309 VAL A CA 1
ATOM 2327 C C . VAL A 1 309 ? -7.816 -8.035 11.074 1.00 98.25 309 VAL A C 1
ATOM 2329 O O . VAL A 1 309 ? -7.665 -6.817 11.132 1.00 98.25 309 VAL A O 1
ATOM 2332 N N . ASN A 1 310 ? -8.947 -8.622 11.451 1.00 97.88 310 ASN A N 1
ATOM 2333 C CA . ASN A 1 310 ? -10.013 -7.926 12.147 1.00 97.88 310 ASN A CA 1
ATOM 2334 C C . ASN A 1 310 ? -9.737 -7.895 13.647 1.00 97.88 310 ASN A C 1
ATOM 2336 O O . ASN A 1 310 ? -9.801 -8.926 14.317 1.00 97.88 310 ASN A O 1
ATOM 2340 N N . CYS A 1 311 ? -9.462 -6.694 14.153 1.00 97.56 311 CYS A N 1
ATOM 2341 C CA . CYS A 1 311 ? -9.140 -6.425 15.549 1.00 97.56 311 CYS A CA 1
ATOM 2342 C C . CYS A 1 311 ? -10.281 -5.705 16.285 1.00 97.56 311 CYS A C 1
ATOM 2344 O O . CYS A 1 311 ? -10.101 -5.260 17.414 1.00 97.56 311 CYS A O 1
ATOM 2346 N N . THR A 1 312 ? -11.466 -5.567 15.680 1.00 95.69 312 THR A N 1
ATOM 2347 C CA . THR A 1 312 ? -12.592 -4.826 16.291 1.00 95.69 312 THR A CA 1
ATOM 2348 C C . THR A 1 312 ? -13.113 -5.454 17.590 1.00 95.69 312 THR A C 1
ATOM 2350 O O . THR A 1 312 ? -13.749 -4.754 18.380 1.00 95.69 312 THR A O 1
ATOM 2353 N N . LYS A 1 313 ? -12.823 -6.744 17.812 1.00 94.12 313 LYS A N 1
ATOM 2354 C CA . LYS A 1 313 ? -13.204 -7.551 18.983 1.00 94.12 313 LYS A CA 1
ATOM 2355 C C . LYS A 1 313 ? -12.006 -8.074 19.781 1.00 94.12 313 LYS A C 1
ATOM 2357 O O . LYS A 1 313 ? -12.139 -9.031 20.535 1.00 94.12 313 LYS A O 1
ATOM 2362 N N . ILE A 1 314 ? -10.838 -7.453 19.630 1.00 94.81 314 ILE A N 1
ATOM 2363 C CA . ILE A 1 314 ? -9.609 -7.923 20.284 1.00 94.81 314 ILE A CA 1
ATOM 2364 C C . ILE A 1 314 ? -9.738 -7.996 21.816 1.00 94.81 314 ILE A C 1
ATOM 2366 O O . ILE A 1 314 ? -9.237 -8.934 22.430 1.00 94.81 314 ILE A O 1
ATOM 2370 N N . ASP A 1 315 ? -10.508 -7.081 22.410 1.00 89.75 315 ASP A N 1
ATOM 2371 C CA . ASP A 1 315 ? -10.790 -7.037 23.853 1.00 89.75 315 ASP A CA 1
ATOM 2372 C C . ASP A 1 315 ? -11.756 -8.133 24.326 1.00 89.75 315 ASP A C 1
ATOM 2374 O O . ASP A 1 315 ? -11.762 -8.489 25.500 1.00 89.75 315 ASP A O 1
ATOM 2378 N N . GLU A 1 316 ? -12.541 -8.717 23.413 1.00 91.69 316 GLU A N 1
ATOM 2379 C CA . GLU A 1 316 ? -13.371 -9.906 23.671 1.00 91.69 316 GLU A CA 1
ATOM 2380 C C . GLU A 1 316 ? -12.523 -11.197 23.633 1.00 91.69 316 GLU A C 1
ATOM 2382 O O . GLU A 1 316 ? -13.048 -12.304 23.749 1.00 91.69 316 GLU A O 1
ATOM 2387 N N . GLY A 1 317 ? -11.199 -11.068 23.486 1.00 82.31 317 GLY A N 1
ATOM 2388 C CA . GLY A 1 317 ? -10.236 -12.156 23.611 1.00 82.31 317 GLY A CA 1
ATOM 2389 C C . GLY A 1 317 ? -9.820 -12.812 22.296 1.00 82.31 317 GLY A C 1
ATOM 2390 O O . GLY A 1 317 ? -9.144 -13.844 22.354 1.00 82.31 317 GLY A O 1
ATOM 2391 N N . GLY A 1 318 ? -10.171 -12.237 21.137 1.00 90.31 318 GLY A N 1
ATOM 2392 C CA . GLY A 1 318 ? -9.843 -12.819 19.836 1.00 90.31 318 GLY A CA 1
ATOM 2393 C C . GLY A 1 318 ? -9.714 -11.825 18.679 1.00 90.31 318 GLY A C 1
ATOM 2394 O O . GLY A 1 318 ? -10.342 -10.770 18.644 1.00 90.31 318 GLY A O 1
ATOM 2395 N N . ILE A 1 319 ? -8.912 -12.220 17.693 1.00 97.06 319 ILE A N 1
ATOM 2396 C CA . ILE A 1 319 ? -8.795 -11.586 16.375 1.00 97.06 319 ILE A CA 1
ATOM 2397 C C . ILE A 1 319 ? -9.313 -12.544 15.299 1.00 97.06 319 ILE A C 1
ATOM 2399 O O . ILE A 1 319 ? -9.391 -13.753 15.514 1.00 97.06 319 ILE A O 1
ATOM 2403 N N . THR A 1 320 ? -9.662 -12.031 14.121 1.00 97.69 320 THR A N 1
ATOM 2404 C CA . THR A 1 320 ? -10.080 -12.873 12.987 1.00 97.69 320 THR A CA 1
ATOM 2405 C C . THR A 1 320 ? -9.276 -12.531 11.745 1.00 97.69 320 THR A C 1
ATOM 2407 O O . THR A 1 320 ? -9.200 -11.367 11.361 1.00 97.69 320 THR A O 1
ATOM 2410 N N . ILE A 1 321 ? -8.698 -13.533 11.086 1.00 97.94 321 ILE A N 1
ATOM 2411 C CA . ILE A 1 321 ? -8.023 -13.338 9.801 1.00 97.94 321 ILE A CA 1
ATOM 2412 C C . ILE A 1 321 ? -9.090 -13.203 8.713 1.00 97.94 321 ILE A C 1
ATOM 2414 O O . ILE A 1 321 ? -9.840 -14.137 8.451 1.00 97.94 321 ILE A O 1
ATOM 2418 N N . VAL A 1 322 ? -9.177 -12.021 8.102 1.00 96.38 322 VAL A N 1
ATOM 2419 C CA . VAL A 1 322 ? -10.118 -11.734 7.004 1.00 96.38 322 VAL A CA 1
ATOM 2420 C C . VAL A 1 322 ? -9.532 -12.170 5.667 1.00 96.38 322 VAL A C 1
ATOM 2422 O O . VAL A 1 322 ? -10.252 -12.626 4.783 1.00 96.38 322 VAL A O 1
ATOM 2425 N N . ARG A 1 323 ? -8.215 -12.019 5.521 1.00 94.56 323 ARG A N 1
ATOM 2426 C CA . ARG A 1 323 ? -7.454 -12.461 4.356 1.00 94.56 323 ARG A CA 1
ATOM 2427 C C . ARG A 1 323 ? -6.059 -12.856 4.805 1.00 94.56 323 ARG A C 1
ATOM 2429 O O . ARG A 1 323 ? -5.372 -12.040 5.414 1.00 94.56 323 ARG A O 1
ATOM 2436 N N . GLU A 1 324 ? -5.635 -14.057 4.452 1.00 96.56 324 GLU A N 1
ATOM 2437 C CA . GLU A 1 324 ? -4.235 -14.461 4.551 1.00 96.56 324 GLU A CA 1
ATOM 2438 C C . GLU A 1 324 ? -3.449 -13.908 3.353 1.00 96.56 324 GLU A C 1
ATOM 2440 O O . GLU A 1 324 ? -3.920 -13.968 2.217 1.00 96.56 324 GLU A O 1
ATOM 2445 N N . GLY A 1 325 ? -2.303 -13.288 3.629 1.00 95.69 325 GLY A N 1
ATOM 2446 C CA . GLY A 1 325 ? -1.435 -12.630 2.655 1.00 95.69 325 GLY A CA 1
ATOM 2447 C C . GLY A 1 325 ? 0.020 -13.065 2.826 1.00 95.69 325 GLY A C 1
ATOM 2448 O O . GLY A 1 325 ? 0.275 -14.206 3.203 1.00 95.69 325 GLY A O 1
ATOM 2449 N N . CYS A 1 326 ? 0.976 -12.158 2.602 1.00 95.69 326 CYS A N 1
ATOM 2450 C CA . CYS A 1 326 ? 2.411 -12.456 2.749 1.00 95.69 326 CYS A CA 1
ATOM 2451 C C . CYS A 1 326 ? 2.817 -12.946 4.154 1.00 95.69 326 CYS A C 1
ATOM 2453 O O . CYS A 1 326 ? 3.807 -13.660 4.300 1.00 95.69 326 CYS A O 1
ATOM 2455 N N . ILE A 1 327 ? 2.044 -12.619 5.200 1.00 97.75 327 ILE A N 1
ATOM 2456 C CA . ILE A 1 327 ? 2.276 -13.124 6.558 1.00 97.75 327 ILE A CA 1
ATOM 2457 C C . ILE A 1 327 ? 1.288 -14.255 6.885 1.00 97.75 327 ILE A C 1
ATOM 2459 O O . ILE A 1 327 ? 0.096 -13.976 7.051 1.00 97.75 327 ILE A O 1
ATOM 2463 N N . PRO A 1 328 ? 1.750 -15.505 7.069 1.00 97.81 328 PRO A N 1
ATOM 2464 C CA . PRO A 1 328 ? 0.859 -16.631 7.329 1.00 97.81 328 PRO A CA 1
ATOM 2465 C C . PRO A 1 328 ? 0.001 -16.446 8.583 1.00 97.81 328 PRO A C 1
ATOM 2467 O O . PRO A 1 328 ? 0.474 -15.927 9.603 1.00 97.81 328 PRO A O 1
ATOM 2470 N N . ALA A 1 329 ? -1.236 -16.946 8.549 1.00 97.56 329 ALA A N 1
ATOM 2471 C CA . ALA A 1 329 ? -2.200 -16.801 9.643 1.00 97.56 329 ALA A CA 1
ATOM 2472 C C . ALA A 1 329 ? -1.652 -17.328 10.983 1.00 97.56 329 ALA A C 1
ATOM 2474 O O . ALA A 1 329 ? -1.809 -16.686 12.023 1.00 97.56 329 ALA A O 1
ATOM 2475 N N . GLY A 1 330 ? -0.928 -18.453 10.955 1.00 97.94 330 GLY A N 1
ATOM 2476 C CA . GLY A 1 330 ? -0.296 -19.032 12.144 1.00 97.94 330 GLY A CA 1
ATOM 2477 C C . GLY A 1 330 ? 0.715 -18.095 12.815 1.00 97.94 330 GLY A C 1
ATOM 2478 O O . GLY A 1 330 ? 0.742 -18.000 14.042 1.00 97.94 330 GLY A O 1
ATOM 2479 N N . LYS A 1 331 ? 1.493 -17.336 12.030 1.00 98.06 331 LYS A N 1
ATOM 2480 C CA . LYS A 1 331 ? 2.453 -16.351 12.556 1.00 98.06 331 LYS A CA 1
ATOM 2481 C C . LYS A 1 331 ? 1.730 -15.174 13.210 1.00 98.06 331 LYS A C 1
ATOM 2483 O O . LYS A 1 331 ? 2.133 -14.741 14.286 1.00 98.06 331 LYS A O 1
ATOM 2488 N N . VAL A 1 332 ? 0.636 -14.697 12.610 1.00 98.12 332 VAL A N 1
ATOM 2489 C CA . VAL A 1 332 ? -0.204 -13.640 13.202 1.00 98.12 332 VAL A CA 1
ATOM 2490 C C . VAL A 1 332 ? -0.788 -14.090 14.542 1.00 98.12 332 VAL A C 1
ATOM 2492 O O . VAL A 1 332 ? -0.673 -13.370 15.532 1.00 98.12 332 VAL A O 1
ATOM 2495 N N . MET A 1 333 ? -1.357 -15.299 14.598 1.00 97.62 333 MET A N 1
ATOM 2496 C CA . MET A 1 333 ? -1.917 -15.853 15.834 1.00 97.62 333 MET A CA 1
ATOM 2497 C C . MET A 1 333 ? -0.846 -16.041 16.912 1.00 97.62 333 MET A C 1
ATOM 2499 O O . MET A 1 333 ? -1.085 -15.724 18.072 1.00 97.62 333 MET A O 1
ATOM 2503 N N . GLN A 1 334 ? 0.362 -16.474 16.540 1.00 97.69 334 GLN A N 1
ATOM 2504 C CA . GLN A 1 334 ? 1.482 -16.588 17.475 1.00 97.69 334 GLN A CA 1
ATOM 2505 C C . GLN A 1 334 ? 1.889 -15.230 18.073 1.00 97.69 334 GLN A C 1
ATOM 2507 O O . GLN A 1 334 ? 2.241 -15.159 19.252 1.00 97.69 334 GLN A O 1
ATOM 2512 N N . ILE A 1 335 ? 1.871 -14.154 17.278 1.00 97.56 335 ILE A N 1
ATOM 2513 C CA . ILE A 1 335 ? 2.130 -12.792 17.772 1.00 97.56 335 ILE A CA 1
ATOM 2514 C C . ILE A 1 335 ? 1.014 -12.368 18.731 1.00 97.56 335 ILE A C 1
ATOM 2516 O O . ILE A 1 335 ? 1.308 -11.905 19.830 1.00 97.56 335 ILE A O 1
ATOM 2520 N N . PHE A 1 336 ? -0.249 -12.575 18.349 1.00 97.25 336 PHE A N 1
ATOM 2521 C CA . PHE A 1 336 ? -1.400 -12.224 19.180 1.00 97.25 336 PHE A CA 1
ATOM 2522 C C . PHE A 1 336 ? -1.386 -12.939 20.536 1.00 97.25 336 PHE A C 1
ATOM 2524 O O . PHE A 1 336 ? -1.475 -12.278 21.566 1.00 97.25 336 PHE A O 1
ATOM 2531 N N . GLU A 1 337 ? -1.195 -14.260 20.560 1.00 96.44 337 GLU A N 1
ATOM 2532 C CA . GLU A 1 337 ? -1.131 -15.030 21.809 1.00 96.44 337 GLU A CA 1
ATOM 2533 C C . GLU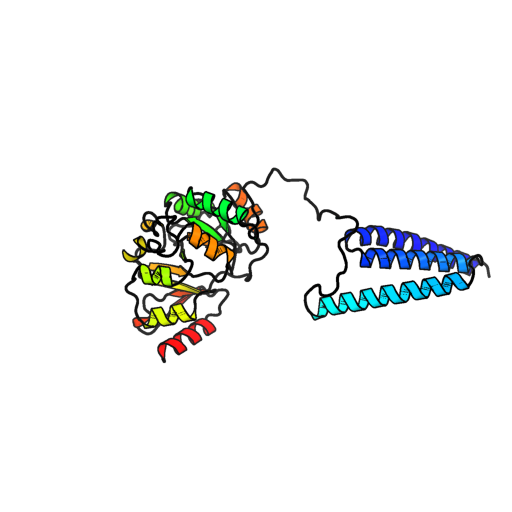 A 1 337 ? 0.048 -14.603 22.688 1.00 96.44 337 GLU A C 1
ATOM 2535 O O . GLU A 1 337 ? -0.071 -14.524 23.907 1.00 96.44 337 GLU A O 1
ATOM 2540 N N . ARG A 1 338 ? 1.196 -14.266 22.093 1.00 96.19 338 ARG A N 1
ATOM 2541 C CA . ARG A 1 338 ? 2.345 -13.750 22.850 1.00 96.19 338 ARG A CA 1
ATOM 2542 C C . ARG A 1 338 ? 2.031 -12.419 23.526 1.00 96.19 338 ARG A C 1
ATOM 2544 O O . ARG A 1 338 ? 2.413 -12.230 24.673 1.00 96.19 338 ARG A O 1
ATOM 2551 N N . VAL A 1 339 ? 1.371 -11.515 22.809 1.00 95.38 339 VAL A N 1
ATOM 2552 C CA . VAL A 1 339 ? 0.985 -10.186 23.299 1.00 95.38 339 VAL A CA 1
ATOM 2553 C C . VAL A 1 339 ? -0.109 -10.285 24.364 1.00 95.38 339 VAL A C 1
ATOM 2555 O O . VAL A 1 339 ? -0.028 -9.619 25.385 1.00 95.38 339 VAL A O 1
ATOM 2558 N N . LYS A 1 340 ? -1.091 -11.170 24.173 1.00 93.62 340 LYS A N 1
ATOM 2559 C CA . LYS A 1 340 ? -2.186 -11.418 25.120 1.00 93.62 340 LYS A CA 1
ATOM 2560 C C . LYS A 1 340 ? -1.725 -12.003 26.461 1.00 93.62 340 LYS A C 1
ATOM 2562 O O . LYS A 1 340 ? -2.389 -11.787 27.467 1.00 93.62 340 LYS A O 1
ATOM 2567 N N . ASN A 1 341 ? -0.628 -12.762 26.462 1.00 90.75 341 ASN A N 1
ATOM 2568 C CA . ASN A 1 341 ? -0.085 -13.430 27.650 1.00 90.75 341 ASN A CA 1
ATOM 2569 C C . ASN A 1 341 ? 1.005 -12.620 28.384 1.00 90.75 341 ASN A C 1
ATOM 2571 O O . ASN A 1 341 ? 1.626 -13.155 29.304 1.00 90.75 341 ASN A O 1
ATOM 2575 N N . ARG A 1 342 ? 1.278 -11.381 27.961 1.00 85.06 342 ARG A N 1
ATOM 2576 C CA . ARG A 1 342 ? 2.151 -10.437 28.675 1.00 85.06 342 ARG A CA 1
ATOM 2577 C C . ARG A 1 342 ? 1.358 -9.636 29.697 1.00 85.06 342 ARG A C 1
ATOM 2579 O O . ARG A 1 342 ? 1.939 -9.384 30.774 1.00 85.06 342 ARG A O 1
#

Organism: Herpetotheres cachinnans (NCBI:txid56343)